Protein 8UA5 (pdb70)

Organism: Human herpesvirus 1 (NCBI:txid10298)

InterPro domains:
  IPR001841 Zinc finger, RING-type [PS50089] (116-157)
  IPR001841 Zinc finger, RING-type [SM00184] (116-156)
  IPR013083 Zinc finger, RING/FYVE/PHD-type [G3DSA:3.30.40.10] (104-163)
  IPR017907 Zinc finger, RING-type, conserved site [PS00518] (134-143)
  IPR018957 Zinc finger, C3HC4 RING-type [PF00097] (116-156)

B-factor: mean 44.8, std 9.62, range [24.16, 101.31]

Structure (mmCIF, N/CA/C/O backbone):
data_8UA5
#
_entry.id   8UA5
#
_cell.length_a   97.150
_cell.length_b   97.150
_cell.length_c   76.721
_cell.angle_alpha   90.00
_cell.angle_beta   90.00
_cell.angle_gamma   90.00
#
_symmetry.space_group_name_H-M   'P 41 21 2'
#
loop_
_entity.id
_entity.type
_entity.pdbx_description
1 polymer RL2
2 non-polymer 'CHLORIDE ION'
3 non-polymer 'IODIDE ION'
4 non-polymer GLYCEROL
5 water water
#
loop_
_atom_site.group_PDB
_atom_site.id
_atom_site.type_symbol
_atom_site.label_atom_id
_atom_site.label_alt_id
_atom_site.label_comp_id
_atom_site.label_asym_id
_atom_site.label_entity_id
_atom_site.label_seq_id
_atom_site.pdbx_PDB_ins_code
_atom_site.Cartn_x
_atom_site.Cartn_y
_atom_site.Cartn_z
_atom_site.occupancy
_atom_site.B_iso_or_equiv
_atom_site.auth_seq_id
_atom_site.auth_comp_id
_atom_site.auth_asym_id
_atom_site.auth_atom_id
_atom_site.pdbx_PDB_model_num
ATOM 1 N N . GLY A 1 27 ? 7.454 29.126 45.596 1.00 50.33 639 GLY A N 1
ATOM 2 C CA . GLY A 1 27 ? 7.768 30.333 44.847 1.00 48.16 639 GLY A CA 1
ATOM 3 C C . GLY A 1 27 ? 7.399 30.226 43.381 1.00 44.51 639 GLY A C 1
ATOM 4 O O . GLY A 1 27 ? 6.726 29.287 42.992 1.00 54.42 639 GLY A O 1
ATOM 5 N N . LEU A 1 28 ? 7.840 31.180 42.563 1.00 42.81 640 LEU A N 1
ATOM 6 C CA . LEU A 1 28 ? 7.431 31.214 41.164 1.00 43.36 640 LEU A CA 1
ATOM 7 C C . LEU A 1 28 ? 8.601 31.167 40.184 1.00 40.14 640 LEU A C 1
ATOM 8 O O . LEU A 1 28 ? 8.941 30.093 39.678 1.00 53.45 640 LEU A O 1
ATOM 13 N N . THR A 1 29 ? 9.213 32.306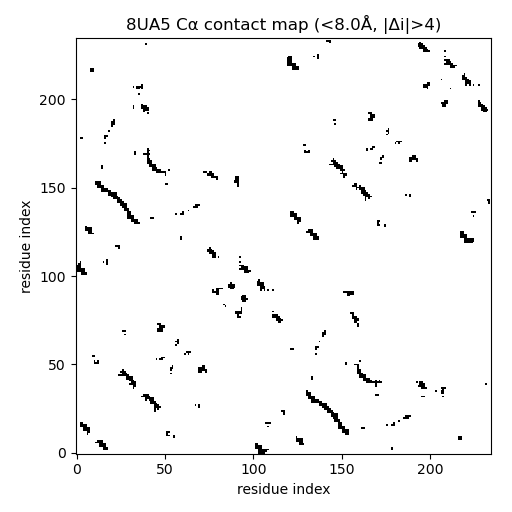 39.888 1.00 33.65 641 THR A N 1
ATOM 14 C CA . THR A 1 29 ? 10.168 32.366 38.786 1.00 32.83 641 THR A CA 1
ATOM 15 C C . THR A 1 29 ? 11.469 31.685 39.158 1.00 32.88 641 THR A C 1
ATOM 16 O O . THR A 1 29 ? 11.973 31.833 40.277 1.00 30.33 641 THR A O 1
ATOM 20 N N . ARG A 1 30 ? 12.028 30.969 38.195 1.00 34.14 642 ARG A N 1
ATOM 21 C CA . ARG A 1 30 ? 13.287 30.261 38.350 1.00 33.37 642 ARG A CA 1
ATOM 22 C C . ARG A 1 30 ? 14.385 30.967 37.562 1.00 33.39 642 ARG A C 1
ATOM 23 O O . ARG A 1 30 ? 14.123 31.594 36.530 1.00 30.63 642 ARG A O 1
ATOM 31 N N . TYR A 1 31 ? 15.625 30.861 38.053 1.00 32.55 643 TYR A N 1
ATOM 32 C CA . TYR A 1 31 ? 16.744 31.586 37.460 1.00 36.59 643 TYR A CA 1
ATOM 33 C C . TYR A 1 31 ? 17.954 30.683 37.263 1.00 33.14 643 TYR A C 1
ATOM 34 O O . TYR A 1 31 ? 18.307 29.906 38.156 1.00 39.64 643 TYR A O 1
ATOM 43 N N . LEU A 1 32 ? 18.602 30.817 36.091 1.00 28.47 644 LEU A N 1
ATOM 44 C CA . LEU A 1 32 ? 19.732 29.974 35.688 1.00 31.93 644 LEU A CA 1
ATOM 45 C C . LEU A 1 32 ? 21.036 30.761 35.686 1.00 32.51 644 LEU A C 1
ATOM 46 O O . LEU A 1 32 ? 21.287 31.537 34.752 1.00 31.76 644 LEU A O 1
ATOM 51 N N . PRO A 1 33 ? 21.917 30.578 36.662 1.00 34.18 645 PRO A N 1
ATOM 52 C CA . PRO A 1 33 ? 23.231 31.244 36.598 1.00 35.26 645 PRO A CA 1
ATOM 53 C C . PRO A 1 33 ? 23.973 30.946 35.295 1.00 29.29 645 PRO A C 1
ATOM 54 O O . PRO A 1 33 ? 23.846 29.871 34.703 1.00 27.51 645 PRO A O 1
ATOM 58 N N . ILE A 1 34 ? 24.723 31.932 34.825 1.00 29.31 646 ILE A N 1
ATOM 59 C CA . ILE A 1 34 ? 25.555 31.800 33.636 1.00 30.19 646 ILE A CA 1
ATOM 60 C C . ILE A 1 34 ? 26.999 31.773 34.106 1.00 33.04 646 ILE A C 1
ATOM 61 O O . ILE A 1 34 ? 27.402 32.590 34.940 1.00 39.94 646 ILE A O 1
ATOM 66 N N . SER A 1 35 ? 27.768 30.815 33.609 1.00 38.11 647 SER A N 1
ATOM 67 C CA . SER A 1 35 ? 29.158 30.703 34.038 1.00 40.46 647 SER A CA 1
ATOM 68 C C . SER A 1 35 ? 29.954 31.942 33.656 1.00 35.74 647 SER A C 1
ATOM 69 O O . SER A 1 35 ? 29.748 32.537 32.591 1.00 37.86 647 SER A O 1
ATOM 72 N N . GLY A 1 36 ? 30.868 32.325 34.545 1.00 36.20 648 GLY A N 1
ATOM 73 C CA . GLY A 1 36 ? 31.850 33.344 34.256 1.00 34.47 648 GLY A CA 1
ATOM 74 C C . GLY A 1 36 ? 31.340 34.751 34.317 1.00 36.82 648 GLY A C 1
ATOM 75 O O . GLY A 1 36 ? 32.082 35.668 33.955 1.00 35.55 648 GLY A O 1
ATOM 76 N N . VAL A 1 37 ? 30.083 34.948 34.714 1.00 37.21 649 VAL A N 1
ATOM 77 C CA . VAL A 1 37 ? 29.520 36.274 34.852 1.00 33.20 649 VAL A CA 1
ATOM 78 C C . VAL A 1 37 ? 28.537 36.238 35.996 1.00 39.20 649 VAL A C 1
ATOM 79 O O . VAL A 1 37 ? 27.929 35.207 36.288 1.00 42.14 649 VAL A O 1
ATOM 83 N N . SER A 1 38 ? 28.375 37.381 36.642 1.00 33.66 650 SER A N 1
ATOM 84 C CA . SER A 1 38 ? 27.412 37.487 37.723 1.00 39.37 650 SER A CA 1
ATOM 85 C C . SER A 1 38 ? 26.017 37.790 37.152 1.00 36.11 650 SER A C 1
ATOM 86 O O . SER A 1 38 ? 25.422 38.850 37.371 1.00 40.18 650 SER A O 1
ATOM 89 N N . SER A 1 39 ? 25.503 36.838 36.372 1.00 31.87 651 SER A N 1
ATOM 90 C CA . SER A 1 39 ? 24.224 37.015 35.686 1.00 42.84 651 SER A CA 1
ATOM 91 C C . SER A 1 39 ? 23.410 35.720 35.694 1.00 39.45 651 SER A C 1
ATOM 92 O O . SER A 1 39 ? 23.949 34.630 35.899 1.00 36.37 651 SER A O 1
ATOM 95 N N . VAL A 1 40 ? 22.102 35.857 35.417 1.00 35.50 652 VAL A N 1
ATOM 96 C CA . VAL A 1 40 ? 21.148 34.753 35.448 1.00 34.52 652 VAL A CA 1
ATOM 97 C C . VAL A 1 40 ? 20.113 34.908 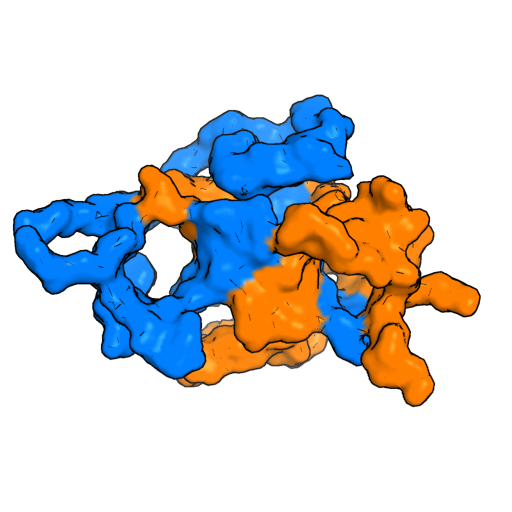34.343 1.00 34.71 652 VAL A C 1
ATOM 98 O O . VAL A 1 40 ? 19.640 36.010 34.064 1.00 35.99 652 VAL A O 1
ATOM 102 N N . VAL A 1 41 ? 19.738 33.788 33.738 1.00 39.51 653 VAL A N 1
ATOM 103 C CA . VAL A 1 41 ? 18.606 33.743 32.821 1.00 37.25 653 VAL A CA 1
ATOM 104 C C . VAL A 1 41 ? 17.335 33.641 33.653 1.00 36.84 653 VAL A C 1
ATOM 105 O O . VAL A 1 41 ? 17.185 32.715 34.458 1.00 41.89 653 VAL A O 1
ATOM 109 N N . ALA A 1 42 ? 16.431 34.604 33.482 1.00 36.28 654 ALA A N 1
ATOM 110 C CA . ALA A 1 42 ? 15.134 34.587 34.151 1.00 34.95 654 ALA A CA 1
ATOM 111 C C . ALA A 1 42 ? 14.141 33.813 33.289 1.00 28.20 654 ALA A C 1
ATOM 112 O O . ALA A 1 42 ? 13.874 34.195 32.145 1.00 30.15 654 ALA A O 1
ATOM 114 N N . LEU A 1 43 ? 13.608 32.714 33.819 1.00 34.79 655 LEU A N 1
ATOM 115 C CA . LEU A 1 43 ? 12.633 31.917 33.068 1.00 37.00 655 LEU A CA 1
ATOM 116 C C . LEU A 1 43 ? 11.239 32.529 33.220 1.00 36.87 655 LEU A C 1
ATOM 117 O O . LEU A 1 43 ? 10.320 31.957 33.811 1.00 40.94 655 LEU A O 1
ATOM 122 N N . SER A 1 44 ? 11.098 33.732 32.662 1.00 36.13 656 SER A N 1
ATOM 123 C CA . SER A 1 44 ? 9.818 34.435 32.578 1.00 40.17 656 SER A CA 1
ATOM 124 C C . SER A 1 44 ? 9.641 34.868 31.133 1.00 39.01 656 SER A C 1
ATOM 125 O O . SER A 1 44 ? 10.145 35.926 30.729 1.00 40.57 656 SER A O 1
ATOM 128 N N . PRO A 1 45 ? 8.959 34.069 30.316 1.00 29.19 657 PRO A N 1
ATOM 129 C CA . PRO A 1 45 ? 8.972 34.322 28.875 1.00 33.33 657 PRO A CA 1
ATOM 130 C C . PRO A 1 45 ? 8.028 35.425 28.442 1.00 39.08 657 PRO A C 1
ATOM 131 O O . PRO A 1 45 ? 6.912 35.581 28.956 1.00 42.89 657 PRO A O 1
ATOM 135 N N . TYR A 1 46 ? 8.500 36.172 27.453 1.00 38.94 658 TYR A N 1
ATOM 136 C CA . TYR A 1 46 ? 7.714 37.159 26.728 1.00 41.75 658 TYR A CA 1
ATOM 137 C C . TYR A 1 46 ? 7.603 36.637 25.302 1.00 43.34 658 TYR A C 1
ATOM 138 O O . TYR A 1 46 ? 8.595 36.635 24.557 1.00 39.35 658 TYR A O 1
ATOM 147 N N . VAL A 1 47 ? 6.406 36.161 24.937 1.00 38.34 659 VAL A N 1
ATOM 148 C CA . VAL A 1 47 ? 6.247 35.301 23.768 1.00 37.80 659 VAL A CA 1
ATOM 149 C C . VAL A 1 47 ? 6.225 36.123 22.485 1.00 41.77 659 VAL A C 1
ATOM 150 O O . VAL A 1 47 ? 5.689 37.237 22.444 1.00 45.13 659 VAL A O 1
ATOM 154 N N . ASN A 1 48 ? 6.859 35.588 21.438 1.00 40.09 660 ASN A N 1
ATOM 155 C CA . ASN A 1 48 ? 6.700 36.100 20.074 1.00 41.97 660 ASN A CA 1
ATOM 156 C C . ASN A 1 48 ? 7.037 37.591 19.958 1.00 43.74 660 ASN A C 1
ATOM 157 O O . ASN A 1 48 ? 6.259 38.389 19.431 1.00 43.32 660 ASN A O 1
ATOM 162 N N . LYS A 1 49 ? 8.209 37.973 20.459 1.00 44.90 661 LYS A N 1
ATOM 163 C CA . LYS A 1 49 ? 8.692 39.343 20.347 1.00 45.82 661 LYS A CA 1
ATOM 164 C C . LYS A 1 49 ? 9.803 39.404 19.305 1.00 43.54 661 LYS A C 1
ATOM 165 O O . LYS A 1 49 ? 10.463 38.405 19.010 1.00 43.57 661 LYS A O 1
ATOM 171 N N . THR A 1 50 ? 10.011 40.590 18.751 1.00 44.37 662 THR A N 1
ATOM 172 C CA . THR A 1 50 ? 11.072 40.819 17.779 1.00 50.16 662 THR A CA 1
ATOM 173 C C . THR A 1 50 ? 12.053 41.827 18.362 1.00 50.51 662 THR A C 1
ATOM 174 O O . THR A 1 50 ? 11.654 42.786 19.019 1.00 50.96 662 THR A O 1
ATOM 178 N N . ILE A 1 51 ? 13.341 41.614 18.095 1.00 48.02 663 ILE A N 1
ATOM 179 C CA . ILE A 1 51 ? 14.399 42.224 18.886 1.00 49.91 663 ILE A CA 1
ATOM 180 C C . ILE A 1 51 ? 15.651 42.287 18.024 1.00 50.60 663 ILE A C 1
ATOM 181 O O . ILE A 1 51 ? 15.905 41.392 17.204 1.00 43.88 663 ILE A O 1
ATOM 186 N N . THR A 1 52 ? 16.440 43.355 18.208 1.00 44.23 664 THR A N 1
ATOM 187 C CA . THR A 1 52 ? 17.599 43.658 17.373 1.00 39.47 664 THR A CA 1
ATOM 188 C C . THR A 1 52 ? 18.843 43.885 18.230 1.00 37.50 664 THR A C 1
ATOM 189 O O . THR A 1 52 ? 18.788 44.533 19.277 1.00 39.91 664 THR A O 1
ATOM 193 N N . GLY A 1 53 ? 19.975 43.374 17.779 1.00 36.21 665 GLY A N 1
ATOM 194 C CA . GLY A 1 53 ? 21.188 43.539 18.546 1.00 39.58 665 GLY A CA 1
ATOM 195 C C . GLY A 1 53 ? 22.234 42.531 18.128 1.00 36.93 665 GLY A C 1
ATOM 196 O O . GLY A 1 53 ? 22.104 41.853 17.111 1.00 39.35 665 GLY A O 1
ATOM 197 N N . ASP A 1 54 ? 23.275 42.457 18.946 1.00 36.77 666 ASP A N 1
ATOM 198 C CA . ASP A 1 54 ? 24.405 41.573 18.697 1.00 43.61 666 ASP A CA 1
ATOM 199 C C . ASP A 1 54 ? 24.108 40.191 19.283 1.00 44.59 666 ASP A C 1
ATOM 200 O O . ASP A 1 54 ? 23.779 40.066 20.465 1.00 39.87 666 ASP A O 1
ATOM 205 N N . CYS A 1 55 ? 24.200 39.157 18.456 1.00 39.26 667 CYS A N 1
ATOM 206 C CA . CYS A 1 55 ? 23.654 37.850 18.805 1.00 43.30 667 CYS A CA 1
ATOM 207 C C . CYS A 1 55 ? 24.775 36.859 19.088 1.00 48.99 667 CYS A C 1
ATOM 208 O O . CYS A 1 55 ? 25.702 36.719 18.280 1.00 47.04 667 CYS A O 1
ATOM 211 N N . LEU A 1 56 ? 24.686 36.175 20.233 1.00 40.00 668 LEU A N 1
ATOM 212 C CA . LEU A 1 56 ? 25.619 35.107 20.580 1.00 44.60 668 LEU A CA 1
ATOM 213 C C . LEU A 1 56 ? 24.885 33.778 20.520 1.00 43.09 668 LEU A C 1
ATOM 214 O O . LEU A 1 56 ? 23.882 33.613 21.232 1.00 41.65 668 LEU A O 1
ATOM 219 N N . PRO A 1 57 ? 25.336 32.814 19.719 1.00 38.27 669 PRO A N 1
ATOM 220 C CA . PRO A 1 57 ? 24.638 31.525 19.659 1.00 38.51 669 PRO A CA 1
ATOM 221 C C . PRO A 1 57 ? 24.703 30.786 20.983 1.00 40.01 669 PRO A C 1
ATOM 222 O O . PRO A 1 57 ? 25.680 30.892 21.728 1.00 41.12 669 PRO A O 1
ATOM 226 N N . ILE A 1 58 ? 23.634 30.043 21.278 1.00 41.23 670 ILE A N 1
ATOM 227 C CA . ILE A 1 58 ? 23.585 29.133 22.418 1.00 39.24 670 ILE A CA 1
ATOM 228 C C . ILE A 1 58 ? 23.549 27.712 21.868 1.00 42.86 670 ILE A C 1
ATOM 229 O O . ILE A 1 58 ? 22.539 27.289 21.284 1.00 44.26 670 ILE A O 1
ATOM 234 N N . LEU A 1 59 ? 24.642 26.967 22.071 1.00 34.71 671 LEU A N 1
ATOM 235 C CA . LEU A 1 59 ? 24.796 25.646 21.480 1.00 37.76 671 LEU A CA 1
ATOM 236 C C . LEU A 1 59 ? 24.263 24.597 22.431 1.00 39.48 671 LEU A C 1
ATOM 237 O O . LEU A 1 59 ? 24.614 24.605 23.614 1.00 42.18 671 LEU A O 1
ATOM 242 N N . ASP A 1 60 ? 23.451 23.683 21.909 1.00 43.92 672 ASP A N 1
ATOM 243 C CA . ASP A 1 60 ? 23.168 22.437 22.614 1.00 45.66 672 ASP A CA 1
ATOM 244 C C . ASP A 1 60 ? 24.373 21.523 22.374 1.00 46.91 672 ASP A C 1
ATOM 245 O O . ASP A 1 60 ? 24.721 21.241 21.224 1.00 49.30 672 ASP A O 1
ATOM 250 N N . MET A 1 61 ? 25.042 21.104 23.449 1.00 39.72 673 MET A N 1
ATOM 251 C CA . MET A 1 61 ? 26.324 20.423 23.291 1.00 53.55 673 MET A CA 1
ATOM 252 C C . MET A 1 61 ? 26.163 19.010 22.757 1.00 52.81 673 MET A C 1
ATOM 253 O O . MET A 1 61 ? 27.046 18.513 22.053 1.00 56.67 673 MET A O 1
ATOM 258 N N . GLU A 1 62 ? 25.057 18.352 23.061 1.00 41.95 674 GLU A N 1
ATOM 259 C CA . GLU A 1 62 ? 24.904 16.977 22.623 1.00 49.29 674 GLU A CA 1
ATOM 260 C C . GLU A 1 62 ? 24.428 16.843 21.178 1.00 45.77 674 GLU A C 1
ATOM 261 O O . GLU A 1 62 ? 24.498 15.741 20.637 1.00 49.50 674 GLU A O 1
ATOM 267 N N . THR A 1 63 ? 24.006 17.923 20.520 1.00 42.56 675 THR A N 1
ATOM 268 C CA . THR A 1 63 ? 23.446 17.832 19.175 1.00 40.79 675 THR A CA 1
ATOM 269 C C . THR A 1 63 ? 24.099 18.811 18.216 1.00 47.47 675 THR A C 1
ATOM 270 O O . THR A 1 63 ? 24.117 18.591 17.003 1.00 49.90 675 THR A O 1
ATOM 274 N N . GLY A 1 64 ? 24.570 19.931 18.759 1.00 50.19 676 GLY A N 1
ATOM 275 C CA . GLY A 1 64 ? 24.998 21.052 17.965 1.00 39.05 676 GLY A CA 1
ATOM 276 C C . GLY A 1 64 ? 23.882 21.900 17.426 1.00 34.87 676 GLY A C 1
ATOM 277 O O . GLY A 1 64 ? 24.152 22.774 16.596 1.00 35.56 676 GLY A O 1
ATOM 278 N N . ASN A 1 65 ? 22.636 21.652 17.838 1.00 40.72 677 ASN A N 1
ATOM 279 C CA . ASN A 1 65 ? 21.532 22.534 17.467 1.00 47.10 677 ASN A CA 1
ATOM 280 C C . ASN A 1 65 ? 21.673 23.874 18.193 1.00 46.53 677 ASN A C 1
ATOM 281 O O . ASN A 1 65 ? 22.186 23.953 19.316 1.00 37.96 677 ASN A O 1
ATOM 283 N N . ILE A 1 66 ? 21.240 24.939 17.532 1.00 43.45 678 ILE A N 1
ATOM 284 C CA . ILE A 1 66 ? 21.222 26.269 18.126 1.00 41.17 678 ILE A CA 1
ATOM 285 C C . ILE A 1 66 ? 19.752 26.623 18.328 1.00 45.02 678 ILE A C 1
ATOM 286 O O . ILE A 1 66 ? 19.055 27.078 17.409 1.00 39.04 678 ILE A O 1
ATOM 291 N N . GLY A 1 67 ? 19.274 26.397 19.536 1.00 43.72 679 GLY A N 1
ATOM 292 C CA . GLY A 1 67 ? 17.887 26.630 19.829 1.00 45.17 679 GLY A CA 1
ATOM 293 C C . GLY A 1 67 ? 17.614 27.978 20.403 1.00 39.96 679 GLY A C 1
ATOM 294 O O . GLY A 1 67 ? 16.456 28.292 20.692 1.00 42.78 679 GLY A O 1
ATOM 295 N N . ALA A 1 68 ? 18.644 28.791 20.598 1.00 43.01 680 ALA A N 1
ATOM 296 C CA . ALA A 1 68 ? 18.445 30.083 21.242 1.00 42.94 680 ALA A CA 1
ATOM 297 C C . ALA A 1 68 ? 19.692 30.918 21.027 1.00 39.36 680 ALA A C 1
ATOM 298 O O . ALA A 1 68 ? 20.776 30.384 20.777 1.00 39.98 680 ALA A O 1
ATOM 300 N N . TYR A 1 69 ? 19.519 32.243 21.121 1.00 42.33 681 TYR A N 1
ATOM 301 C CA . TYR A 1 69 ? 20.606 33.205 20.971 1.00 40.71 681 TYR A CA 1
ATOM 302 C C . TYR A 1 69 ? 20.560 34.196 22.117 1.00 41.72 681 TYR A C 1
ATOM 303 O O . TYR A 1 69 ? 19.480 34.632 22.526 1.00 42.99 681 TYR A O 1
ATOM 312 N N . VAL A 1 70 ? 21.724 34.556 22.634 1.00 37.95 682 VAL A N 1
ATOM 313 C CA . VAL A 1 70 ? 21.801 35.716 23.506 1.00 39.53 682 VAL A CA 1
ATOM 314 C C . VAL A 1 70 ? 21.815 36.953 22.624 1.00 40.37 682 VAL A C 1
ATOM 315 O O . VAL A 1 70 ? 22.563 37.021 21.643 1.00 38.81 682 VAL A O 1
ATOM 319 N N . VAL A 1 71 ? 20.968 37.917 22.945 1.00 36.56 683 VAL A N 1
ATOM 320 C CA . VAL A 1 71 ? 20.882 39.150 22.182 1.00 40.16 683 VAL A CA 1
ATOM 321 C C . VAL A 1 71 ? 21.205 40.293 23.133 1.00 38.17 683 VAL A C 1
ATOM 322 O O . VAL A 1 71 ? 20.483 40.522 24.111 1.00 36.98 683 VAL A O 1
ATOM 326 N N . LEU A 1 72 ? 22.329 40.963 22.882 1.00 35.37 684 LEU A N 1
ATOM 327 C CA . LEU A 1 72 ? 22.718 42.150 23.625 1.00 38.40 684 LEU A CA 1
ATOM 328 C C . LEU A 1 72 ? 22.113 43.370 22.944 1.00 41.73 684 LEU A C 1
ATOM 329 O O . LEU A 1 72 ? 22.064 43.446 21.709 1.00 37.16 684 LEU A O 1
ATOM 334 N N . VAL A 1 73 ? 21.622 44.307 23.759 1.00 38.69 685 VAL A N 1
ATOM 335 C CA . VAL A 1 73 ? 20.910 45.480 23.272 1.00 40.34 685 VAL A CA 1
ATOM 336 C C . VAL A 1 73 ? 21.542 46.774 23.747 1.00 42.22 685 VAL A C 1
ATOM 337 O O . VAL A 1 73 ? 21.065 47.858 23.379 1.00 41.86 685 VAL A O 1
ATOM 341 N N . ASP A 1 74 ? 22.577 46.694 24.586 1.00 37.10 686 ASP A N 1
ATOM 342 C CA . ASP A 1 74 ? 23.458 47.822 24.845 1.00 40.06 686 ASP A CA 1
ATOM 343 C C . ASP A 1 74 ? 24.828 47.267 25.244 1.00 37.75 686 ASP A C 1
ATOM 344 O O . ASP A 1 74 ? 25.078 46.063 25.156 1.00 50.08 686 ASP A O 1
ATOM 349 N N . GLN A 1 75 ? 25.733 48.145 25.666 1.00 43.65 687 GLN A N 1
ATOM 350 C CA . GLN A 1 75 ? 27.115 47.780 25.948 1.00 38.86 687 GLN A CA 1
ATOM 351 C C . GLN A 1 75 ? 27.445 47.816 27.431 1.00 36.71 687 GLN A C 1
ATOM 352 O O . GLN A 1 75 ? 28.613 47.649 27.794 1.00 41.04 687 GLN A O 1
ATOM 358 N N . THR A 1 76 ? 26.461 48.025 28.300 1.00 35.01 688 THR A N 1
ATOM 359 C CA . THR A 1 76 ? 26.700 48.023 29.738 1.00 44.95 688 THR A CA 1
ATOM 360 C C . THR A 1 76 ? 25.984 46.824 30.344 1.00 48.05 688 THR A C 1
ATOM 361 O O . THR A 1 76 ? 24.783 46.618 30.115 1.00 42.11 688 THR A O 1
ATOM 365 N N . GLY A 1 77 ? 26.728 46.062 31.118 1.00 40.63 689 GLY A N 1
ATOM 366 C CA . GLY A 1 77 ? 26.258 44.845 31.741 1.00 36.50 689 GLY A CA 1
ATOM 367 C C . GLY A 1 77 ? 27.417 43.880 31.913 1.00 32.43 689 GLY A C 1
ATOM 368 O O . GLY A 1 77 ? 28.481 44.030 31.325 1.00 33.81 689 GLY A O 1
ATOM 369 N N . ASN A 1 78 ? 27.189 42.867 32.739 1.00 39.14 690 ASN A N 1
ATOM 370 C CA . ASN A 1 78 ? 28.236 41.879 32.972 1.00 40.43 690 ASN A CA 1
ATOM 371 C C . ASN A 1 78 ? 28.544 41.080 31.705 1.00 39.84 690 ASN A C 1
ATOM 372 O O . ASN A 1 78 ? 29.705 40.744 31.455 1.00 35.02 690 ASN A O 1
ATOM 377 N N . MET A 1 79 ? 27.523 40.794 30.879 1.00 36.13 691 MET A N 1
ATOM 378 C CA . MET A 1 79 ? 27.751 40.065 29.629 1.00 40.13 691 MET A CA 1
ATOM 379 C C . MET A 1 79 ? 28.555 40.903 28.640 1.00 38.62 691 MET A C 1
ATOM 380 O O . MET A 1 79 ? 29.436 40.375 27.955 1.00 41.18 691 MET A O 1
ATOM 385 N N . ALA A 1 80 ? 28.237 42.202 28.532 1.00 35.25 692 ALA A N 1
ATOM 386 C CA . ALA A 1 80 ? 29.006 43.120 27.691 1.00 42.30 692 ALA A CA 1
ATOM 387 C C . ALA A 1 80 ? 30.464 43.180 28.121 1.00 34.57 692 ALA A C 1
ATOM 388 O O . ALA A 1 80 ? 31.371 43.142 27.291 1.00 39.23 692 ALA A O 1
ATOM 390 N N . THR A 1 81 ? 30.701 43.333 29.418 1.00 36.45 693 THR A N 1
ATOM 391 C CA . THR A 1 81 ? 32.061 43.328 29.939 1.00 36.96 693 THR A CA 1
ATOM 392 C C . THR A 1 81 ? 32.800 42.054 29.534 1.00 40.94 693 THR A C 1
ATOM 393 O O . THR A 1 81 ? 33.869 42.106 28.911 1.00 47.00 693 THR A O 1
ATOM 397 N N . ARG A 1 82 ? 32.238 40.889 29.876 1.00 38.23 694 ARG A N 1
ATOM 398 C CA . ARG A 1 82 ? 32.866 39.620 29.513 1.00 33.15 694 ARG A CA 1
ATOM 399 C C . ARG A 1 82 ? 33.122 39.529 28.018 1.00 38.10 694 ARG A C 1
ATOM 400 O O . ARG A 1 82 ? 34.173 39.044 27.585 1.00 40.43 694 ARG A O 1
ATOM 408 N N . LEU A 1 83 ? 32.172 39.980 27.206 1.00 39.49 695 LEU A N 1
ATOM 409 C CA . LEU A 1 83 ? 32.357 39.832 25.772 1.00 40.33 695 LEU A CA 1
ATOM 410 C C . LEU A 1 83 ? 33.479 40.722 25.266 1.00 39.80 695 LEU A C 1
ATOM 411 O O . LEU A 1 83 ? 34.257 40.295 24.410 1.00 38.34 695 LEU A O 1
ATOM 416 N N . ARG A 1 84 ? 33.534 41.979 25.737 1.00 41.90 696 ARG A N 1
ATOM 417 C CA . ARG A 1 84 ? 34.658 42.863 25.409 1.00 47.27 696 ARG A CA 1
ATOM 418 C C . ARG A 1 84 ? 35.984 42.171 25.693 1.00 42.37 696 ARG A C 1
ATOM 419 O O . ARG A 1 84 ? 36.899 42.216 24.868 1.00 48.07 696 ARG A O 1
ATOM 427 N N . ALA A 1 85 ? 36.078 41.455 26.822 1.00 46.33 697 ALA A N 1
ATOM 428 C CA . ALA A 1 85 ? 37.311 40.738 27.146 1.00 41.58 697 ALA A CA 1
ATOM 429 C C . ALA A 1 85 ? 37.543 39.554 26.219 1.00 43.33 697 ALA A C 1
ATOM 430 O O . ALA A 1 85 ? 38.687 39.253 25.883 1.00 47.56 697 ALA A O 1
ATOM 432 N N . ALA A 1 86 ? 36.481 38.838 25.834 1.00 54.97 698 ALA A N 1
ATOM 433 C CA . ALA A 1 86 ? 36.632 37.675 24.958 1.00 51.40 698 ALA A CA 1
ATOM 434 C C . ALA A 1 86 ? 36.890 38.078 23.512 1.00 50.12 698 ALA A C 1
ATOM 435 O O . ALA A 1 86 ? 37.528 37.325 22.767 1.00 43.04 698 ALA A O 1
ATOM 437 N N . VAL A 1 87 ? 36.382 39.238 23.102 1.00 48.24 699 VAL A N 1
ATOM 438 C CA . VAL A 1 87 ? 36.321 39.637 21.698 1.00 42.63 699 VAL A CA 1
ATOM 439 C C . VAL A 1 87 ? 36.631 41.133 21.629 1.00 46.94 699 VAL A C 1
ATOM 440 O O . VAL A 1 87 ? 35.718 41.972 21.751 1.00 49.35 699 VAL A O 1
ATOM 444 N N . PRO A 1 88 ? 37.907 41.517 21.447 1.00 55.20 700 PRO A N 1
ATOM 445 C CA . PRO A 1 88 ? 38.274 42.943 21.542 1.00 48.86 700 PRO A CA 1
ATOM 446 C C . PRO A 1 88 ? 37.867 43.786 20.344 1.00 51.27 700 PRO A C 1
ATOM 447 O O . PRO A 1 88 ? 37.741 45.011 20.492 1.00 58.41 700 PRO A O 1
ATOM 451 N N . GLY A 1 89 ? 37.638 43.180 19.177 1.00 52.39 701 GLY A N 1
ATOM 452 C CA . GLY A 1 89 ? 37.053 43.908 18.062 1.00 63.57 701 GLY A CA 1
ATOM 453 C C . GLY A 1 89 ? 35.606 44.319 18.255 1.00 55.65 701 GLY A C 1
ATOM 454 O O . GLY A 1 89 ? 35.148 45.246 17.574 1.00 54.96 701 GLY A O 1
ATOM 455 N N . TRP A 1 90 ? 34.875 43.659 19.165 1.00 50.21 702 TRP A N 1
ATOM 456 C CA . TRP A 1 90 ? 33.430 43.885 19.245 1.00 50.51 702 TRP A CA 1
ATOM 457 C C . TRP A 1 90 ? 33.111 45.335 19.611 1.00 43.56 702 TRP A C 1
ATOM 458 O O . TRP A 1 90 ? 32.173 45.928 19.065 1.00 44.11 702 TRP A O 1
ATOM 469 N N . SER A 1 91 ? 33.875 45.911 20.545 1.00 43.05 703 SER A N 1
ATOM 470 C CA . SER A 1 91 ? 33.748 47.331 20.887 1.00 50.48 703 SER A CA 1
ATOM 471 C C . SER A 1 91 ? 33.692 48.239 19.660 1.00 47.83 703 SER A C 1
ATOM 472 O O . SER A 1 91 ? 32.922 49.208 19.623 1.00 42.36 703 SER A O 1
ATOM 475 N N . ARG A 1 92 ? 34.551 47.979 18.671 1.00 47.93 704 ARG A N 1
ATOM 476 C CA . ARG A 1 92 ? 34.655 48.873 17.527 1.00 49.16 704 ARG A CA 1
ATOM 477 C C . ARG A 1 92 ? 33.611 48.544 16.472 1.00 51.11 704 ARG A C 1
ATOM 478 O O . ARG A 1 92 ? 33.180 49.442 15.736 1.00 61.97 704 ARG A O 1
ATOM 480 N N . ARG A 1 93 ? 33.174 47.280 16.409 1.00 46.51 705 ARG A N 1
ATOM 481 C CA . ARG A 1 93 ? 32.257 46.819 15.374 1.00 47.86 705 ARG A CA 1
ATOM 482 C C . ARG A 1 93 ? 30.790 47.052 15.755 1.00 52.47 705 ARG A C 1
ATOM 483 O O . ARG A 1 93 ? 29.934 47.189 14.875 1.00 46.65 705 ARG A O 1
ATOM 486 N N . THR A 1 94 ? 30.471 47.093 17.042 1.00 55.67 706 THR A N 1
ATOM 487 C CA . THR A 1 94 ? 29.074 47.125 17.446 1.00 52.10 706 THR A CA 1
ATOM 488 C C . THR A 1 94 ? 28.462 48.487 17.154 1.00 45.73 706 THR A C 1
ATOM 489 O O . THR A 1 94 ? 29.125 49.517 17.243 1.00 53.72 706 THR A O 1
ATOM 493 N N . LEU A 1 95 ? 27.175 48.484 16.814 1.00 49.90 707 LEU A N 1
ATOM 494 C CA . LEU A 1 95 ? 26.402 49.713 16.694 1.00 51.05 707 LEU A CA 1
ATOM 495 C C . LEU A 1 95 ? 25.467 49.924 17.868 1.00 42.38 707 LEU A C 1
ATOM 496 O O . LEU A 1 95 ? 24.589 50.777 17.793 1.00 39.22 707 LEU A O 1
ATOM 501 N N . LEU A 1 96 ? 25.602 49.153 18.931 1.00 50.27 708 LEU A N 1
ATOM 502 C CA . LEU A 1 96 ? 24.662 49.284 20.025 1.00 44.19 708 LEU A CA 1
ATOM 503 C C . LEU A 1 96 ? 24.854 50.628 20.731 1.00 46.79 708 LEU A C 1
ATOM 504 O O . LEU A 1 96 ? 25.939 51.205 20.700 1.00 47.51 708 LEU A O 1
ATOM 509 N N . PRO A 1 97 ? 23.809 51.152 21.370 1.00 45.09 709 PRO A N 1
ATOM 510 C CA . PRO A 1 97 ? 24.014 52.212 22.364 1.00 41.62 709 PRO A CA 1
ATOM 511 C C . PRO A 1 97 ? 24.809 51.723 23.570 1.00 45.28 709 PRO A C 1
ATOM 512 O O . PRO A 1 97 ? 24.920 50.526 23.844 1.00 47.10 709 PRO A O 1
ATOM 516 N N . GLU A 1 98 ? 25.357 52.681 24.313 1.00 50.35 710 GLU A N 1
ATOM 517 C CA . GLU A 1 98 ? 25.943 52.363 25.608 1.00 47.93 710 GLU A CA 1
ATOM 518 C C . GLU A 1 98 ? 24.864 51.894 26.579 1.00 47.87 710 GLU A C 1
ATOM 519 O O . GLU A 1 98 ? 25.040 50.884 27.265 1.00 53.87 710 GLU A O 1
ATOM 525 N N . THR A 1 99 ? 23.741 52.615 26.650 1.00 50.71 711 THR A N 1
ATOM 526 C CA . THR A 1 99 ? 22.561 52.199 27.396 1.00 50.30 711 THR A CA 1
ATOM 527 C C . THR A 1 99 ? 21.342 52.300 26.496 1.00 51.93 711 THR A C 1
ATOM 528 O O . THR A 1 99 ? 21.183 53.277 25.757 1.00 49.51 711 THR A O 1
ATOM 532 N N . ALA A 1 100 ? 20.477 51.301 26.579 1.00 43.68 712 ALA A N 1
ATOM 533 C CA . ALA A 1 100 ? 19.255 51.290 25.808 1.00 38.22 712 ALA A CA 1
ATOM 534 C C . ALA A 1 100 ? 18.027 51.513 26.674 1.00 43.11 712 ALA A C 1
ATOM 535 O O . ALA A 1 100 ? 16.932 51.734 26.132 1.00 40.37 712 ALA A O 1
ATOM 537 N N . GLY A 1 101 ? 18.178 51.473 27.994 1.00 40.33 713 GLY A N 1
ATOM 538 C CA . GLY A 1 101 ? 17.117 51.834 28.903 1.00 37.06 713 GLY A CA 1
ATOM 539 C C . GLY A 1 101 ? 16.366 50.673 29.523 1.00 46.37 713 GLY A C 1
ATOM 540 O O . GLY A 1 101 ? 15.589 50.892 30.461 1.00 45.28 713 GLY A O 1
ATOM 541 N N . ASN A 1 102 ? 16.555 49.451 29.046 1.00 41.19 714 ASN A N 1
ATOM 542 C CA . ASN A 1 102 ? 15.723 48.380 29.565 1.00 44.50 714 ASN A CA 1
ATOM 543 C C . ASN A 1 102 ? 16.139 48.032 30.982 1.00 39.11 714 ASN A C 1
ATOM 544 O O . ASN A 1 102 ? 17.299 48.192 31.373 1.00 39.93 714 ASN A O 1
ATOM 549 N N . HIS A 1 103 ? 15.174 47.545 31.751 1.00 35.69 715 HIS A N 1
ATOM 550 C CA . HIS A 1 103 ? 15.388 47.387 33.177 1.00 35.65 715 HIS A CA 1
ATOM 551 C C . HIS A 1 103 ? 14.219 46.641 33.796 1.00 38.19 715 HIS A C 1
ATOM 552 O O . HIS A 1 103 ? 13.147 46.492 33.200 1.00 36.31 715 HIS A O 1
ATOM 559 N N . VAL A 1 104 ? 14.449 46.193 35.023 1.00 36.78 716 VAL A N 1
ATOM 560 C CA . VAL A 1 104 ? 13.404 45.858 35.978 1.00 34.42 716 VAL A CA 1
ATOM 561 C C . VAL A 1 104 ? 13.638 46.738 37.196 1.00 37.61 716 VAL A C 1
ATOM 562 O O . VAL A 1 104 ? 14.791 46.984 37.571 1.00 34.88 716 VAL A O 1
ATOM 566 N N . THR A 1 105 ? 12.560 47.237 37.790 1.00 33.20 717 THR A N 1
ATOM 567 C CA . THR A 1 105 ? 12.705 48.121 38.940 1.00 37.95 717 THR A CA 1
ATOM 568 C C . THR A 1 105 ? 12.955 47.276 40.178 1.00 33.44 717 THR A C 1
ATOM 569 O O . THR A 1 105 ? 12.073 46.510 40.585 1.00 38.85 717 THR A O 1
ATOM 573 N N . PRO A 1 106 ? 14.111 47.391 40.828 1.00 36.19 718 PRO A N 1
ATOM 574 C CA . PRO A 1 106 ? 14.423 46.518 41.971 1.00 3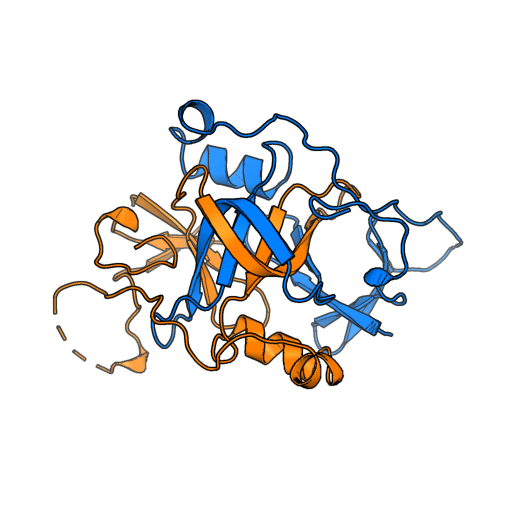6.61 718 PRO A CA 1
ATOM 575 C C . PRO A 1 106 ? 13.449 46.714 43.108 1.00 45.28 718 PRO A C 1
ATOM 576 O O . PRO A 1 106 ? 13.143 47.855 43.503 1.00 48.44 718 PRO A O 1
ATOM 580 N N . PRO A 1 107 ? 12.937 45.632 43.685 1.00 46.07 719 PRO A N 1
ATOM 581 C CA . PRO A 1 107 ? 11.985 45.762 44.785 1.00 44.55 719 PRO A CA 1
ATOM 582 C C . PRO A 1 107 ? 12.606 46.440 45.992 1.00 42.26 719 PRO A C 1
ATOM 583 O O . PRO A 1 107 ? 13.815 46.379 46.216 1.00 43.69 719 PRO A O 1
ATOM 587 N N . GLU A 1 108 ? 11.749 47.066 46.784 1.00 46.53 720 GLU A N 1
ATOM 588 C CA . GLU A 1 108 ? 12.205 47.748 47.978 1.00 46.26 720 GLU A CA 1
ATOM 589 C C . GLU A 1 108 ? 12.599 46.722 49.037 1.00 44.93 720 GLU A C 1
ATOM 590 O O . GLU A 1 108 ? 12.130 45.578 49.046 1.00 40.00 720 GLU A O 1
ATOM 596 N N . TYR A 1 109 ? 13.511 47.131 49.907 1.00 44.70 721 TYR A N 1
ATOM 597 C CA . TYR A 1 109 ? 13.965 46.267 50.969 1.00 43.80 721 TYR A CA 1
ATOM 598 C C . TYR A 1 109 ? 12.857 46.110 52.009 1.00 47.75 721 TYR A C 1
ATOM 599 O O . TYR A 1 109 ? 11.976 46.967 52.122 1.00 63.73 721 TYR A O 1
ATOM 608 N N . PRO A 1 110 ? 12.869 45.004 52.777 1.00 51.15 722 PRO A N 1
ATOM 609 C CA . PRO A 1 110 ? 11.878 44.684 53.821 1.00 51.67 722 PRO A CA 1
ATOM 610 C C . PRO A 1 110 ? 11.893 45.556 55.085 1.00 49.93 722 PRO A C 1
ATOM 611 O O . PRO A 1 110 ? 12.509 46.620 55.139 1.00 56.38 722 PRO A O 1
ATOM 615 N N . TRP A 1 117 ? 16.728 42.130 59.082 1.00 68.06 729 TRP A N 1
ATOM 616 C CA . TRP A 1 117 ? 15.775 41.111 58.640 1.00 68.20 729 TRP A CA 1
ATOM 617 C C . TRP A 1 117 ? 16.492 39.737 58.558 1.00 70.88 729 TRP A C 1
ATOM 618 O O . TRP A 1 117 ? 17.581 39.551 59.110 1.00 73.20 7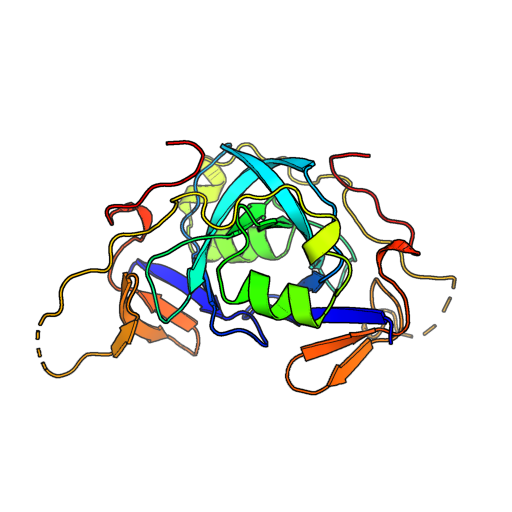29 TRP A O 1
ATOM 629 N N . ASN A 1 118 ? 15.857 38.758 57.917 1.00 68.54 730 ASN A N 1
ATOM 630 C CA . ASN A 1 118 ? 16.519 37.497 57.582 1.00 56.45 730 ASN A CA 1
ATOM 631 C C . ASN A 1 118 ? 15.905 37.023 56.267 1.00 55.04 730 ASN A C 1
ATOM 632 O O . ASN A 1 118 ? 14.900 36.313 56.260 1.00 48.77 730 ASN A O 1
ATOM 637 N N . SER A 1 119 ? 16.522 37.422 55.164 1.00 50.29 731 SER A N 1
ATOM 638 C CA . SER A 1 119 ? 16.103 36.953 53.860 1.00 50.47 731 SER A CA 1
ATOM 639 C C . SER A 1 119 ? 17.350 36.712 53.021 1.00 45.87 731 SER A C 1
ATOM 640 O O . SER A 1 119 ? 18.475 37.010 53.439 1.00 38.86 731 SER A O 1
ATOM 643 N N . LEU A 1 120 ? 17.129 36.136 51.836 1.00 39.10 732 LEU A N 1
ATOM 644 C CA . LEU A 1 120 ? 18.154 35.912 50.820 1.00 43.19 732 LEU A CA 1
ATOM 645 C C . LEU A 1 120 ? 17.808 36.784 49.615 1.00 43.06 732 LEU A C 1
ATOM 646 O O . LEU A 1 120 ? 16.812 36.533 48.922 1.00 43.73 732 LEU A O 1
ATOM 651 N N . TRP A 1 121 ? 18.626 37.800 49.353 1.00 36.36 733 TRP A N 1
ATOM 652 C CA . TRP A 1 121 ? 18.223 38.901 48.492 1.00 37.83 733 TRP A CA 1
ATOM 653 C C . TRP A 1 121 ? 18.997 38.888 47.188 1.00 32.85 733 TRP A C 1
ATOM 654 O O . TRP A 1 121 ? 20.225 38.770 47.185 1.00 30.93 733 TRP A O 1
ATOM 665 N N . MET A 1 122 ? 18.267 39.025 46.093 1.00 32.53 734 MET A N 1
ATOM 666 C CA . MET A 1 122 ? 18.822 39.294 44.778 1.00 32.54 734 MET A CA 1
ATOM 667 C C . MET A 1 122 ? 18.228 40.615 44.316 1.00 37.21 734 MET A C 1
ATOM 668 O O . MET A 1 122 ? 17.006 40.720 44.142 1.00 36.74 734 MET A O 1
ATOM 673 N N . THR A 1 123 ? 19.095 41.614 44.099 1.00 37.71 735 THR A N 1
ATOM 674 C CA . THR A 1 123 ? 18.689 43.006 43.932 1.00 37.42 735 THR A CA 1
ATOM 675 C C . THR A 1 123 ? 17.546 43.203 42.942 1.00 32.79 735 THR A C 1
ATOM 676 O O . THR A 1 123 ? 16.523 43.781 43.318 1.00 36.92 735 THR A O 1
ATOM 680 N N . PRO A 1 124 ? 17.665 42.762 41.683 1.00 35.04 736 PRO A N 1
ATOM 681 C CA . PRO A 1 124 ? 16.602 43.042 40.711 1.00 32.31 736 PRO A CA 1
ATOM 682 C C . PRO A 1 124 ? 15.268 42.366 40.974 1.00 33.90 736 PRO A C 1
ATOM 683 O O . PRO A 1 124 ? 14.328 42.711 40.260 1.00 37.97 736 PRO A O 1
ATOM 687 N N . VAL A 1 125 ? 15.127 41.407 41.905 1.00 34.05 737 VAL A N 1
ATOM 688 C CA . VAL A 1 125 ? 13.838 40.709 42.014 1.00 43.29 737 VAL A CA 1
ATOM 689 C C . VAL A 1 125 ? 13.439 40.365 43.453 1.00 37.55 737 VAL A C 1
ATOM 690 O O . VAL A 1 125 ? 12.290 39.983 43.702 1.00 36.05 737 VAL A O 1
ATOM 694 N N . GLY A 1 126 ? 14.355 40.475 44.402 1.00 33.98 738 GLY A N 1
ATOM 695 C CA . GLY A 1 126 ? 14.007 40.348 45.811 1.00 39.67 738 GLY A CA 1
ATOM 696 C C . GLY A 1 126 ? 14.299 38.969 46.393 1.00 40.72 738 GLY A C 1
ATOM 697 O O . GLY A 1 126 ? 15.422 38.449 46.283 1.00 38.37 738 GLY A O 1
ATOM 698 N N . ASN A 1 127 ? 13.304 38.383 47.066 1.00 33.94 739 ASN A N 1
ATOM 699 C CA . ASN A 1 127 ? 13.537 37.228 47.912 1.00 40.48 739 ASN A CA 1
ATOM 700 C C . ASN A 1 127 ? 13.802 35.999 47.057 1.00 42.78 739 ASN A C 1
ATOM 701 O O . ASN A 1 127 ? 13.170 35.791 46.015 1.00 38.83 739 ASN A O 1
ATOM 706 N N . MET A 1 128 ? 14.755 35.193 47.505 1.00 35.91 740 MET A N 1
ATOM 707 C CA . MET A 1 128 ? 15.186 34.015 46.784 1.00 40.11 740 MET A CA 1
ATOM 708 C C . MET A 1 128 ? 15.248 32.847 47.750 1.00 38.59 740 MET A C 1
ATOM 709 O O . MET A 1 128 ? 15.320 33.018 48.971 1.00 35.33 740 MET A O 1
ATOM 714 N N . LEU A 1 129 ? 15.251 31.651 47.177 1.00 44.52 741 LEU A N 1
ATOM 715 C CA . LEU A 1 129 ? 15.649 30.478 47.932 1.00 46.52 741 LEU A CA 1
ATOM 716 C C . LEU A 1 129 ? 16.272 29.478 46.978 1.00 38.75 741 LEU A C 1
ATOM 717 O O . LEU A 1 129 ? 16.101 29.559 45.755 1.00 34.83 741 LEU A O 1
ATOM 722 N 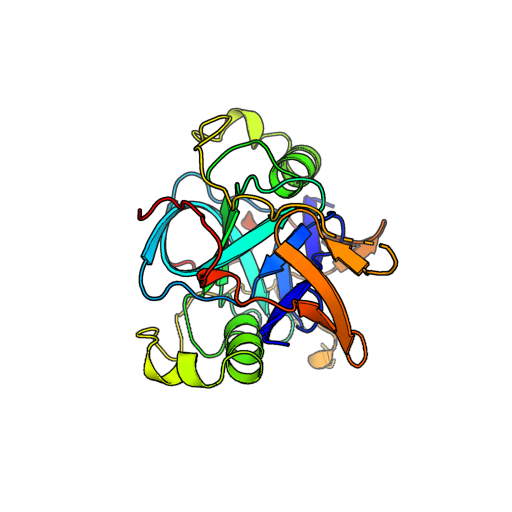N . PHE A 1 130 ? 16.947 28.497 47.578 1.00 33.27 742 PHE A N 1
ATOM 723 C CA . PHE A 1 130 ? 17.546 27.366 46.882 1.00 35.86 742 PHE A CA 1
ATOM 724 C C . PHE A 1 130 ? 16.664 26.122 47.005 1.00 42.40 742 PHE A C 1
ATOM 725 O O . PHE A 1 130 ? 16.315 25.697 48.118 1.00 40.95 742 PHE A O 1
ATOM 733 N N . ASP A 1 131 ? 16.354 25.510 45.867 1.00 40.91 743 ASP A N 1
ATOM 734 C CA . ASP A 1 131 ? 15.513 24.317 45.805 1.00 37.81 743 ASP A CA 1
ATOM 735 C C . ASP A 1 131 ? 16.272 23.212 45.078 1.00 37.89 743 ASP A C 1
ATOM 736 O O . ASP A 1 131 ? 16.325 23.182 43.842 1.00 36.39 743 ASP A O 1
ATOM 741 N N . GLN A 1 132 ? 16.880 22.314 45.846 1.00 35.92 744 GLN A N 1
ATOM 742 C CA . GLN A 1 132 ? 17.696 21.258 45.255 1.00 46.43 744 GLN A CA 1
ATOM 743 C C . GLN A 1 132 ? 18.735 21.865 44.318 1.00 40.06 744 GLN A C 1
ATOM 744 O O . GLN A 1 132 ? 19.004 21.348 43.235 1.00 49.80 744 GLN A O 1
ATOM 746 N N . GLY A 1 133 ? 19.310 23.003 44.729 1.00 41.83 745 GLY A N 1
ATOM 747 C CA . GLY A 1 133 ? 20.327 23.699 43.961 1.00 36.84 745 GLY A CA 1
ATOM 748 C C . GLY A 1 133 ? 19.816 24.833 43.087 1.00 37.43 745 GLY A C 1
ATOM 749 O O . GLY A 1 133 ? 20.563 25.785 42.835 1.00 43.25 745 GLY A O 1
ATOM 750 N N . THR A 1 134 ? 18.561 24.773 42.646 1.00 36.94 746 THR A N 1
ATOM 751 C CA . THR A 1 134 ? 18.021 25.763 41.721 1.00 40.54 746 THR A CA 1
ATOM 752 C C . THR A 1 134 ? 17.610 27.047 42.437 1.00 35.63 746 THR A C 1
ATOM 753 O O . THR A 1 134 ? 17.126 27.018 43.571 1.00 40.31 746 THR A O 1
ATOM 757 N N . LEU A 1 135 ? 17.800 28.180 41.760 1.00 38.74 747 LEU A N 1
ATOM 758 C CA . LEU A 1 135 ? 17.418 29.479 42.309 1.00 35.14 747 LEU A CA 1
ATOM 759 C C . LEU A 1 135 ? 15.949 29.718 42.025 1.00 40.26 747 LEU A C 1
ATOM 760 O O . LEU A 1 135 ? 15.538 29.740 40.858 1.00 36.48 747 LEU A O 1
ATOM 765 N N . VAL A 1 136 ? 15.165 29.920 43.077 1.00 38.91 748 VAL A N 1
ATOM 766 C CA . VAL A 1 136 ? 13.759 30.256 42.931 1.00 38.60 748 VAL A CA 1
ATOM 767 C C . VAL A 1 136 ? 13.485 31.594 43.592 1.00 37.35 748 VAL A C 1
ATOM 768 O O . VAL A 1 136 ? 13.888 31.827 44.740 1.00 38.25 748 VAL A O 1
ATOM 772 N N . GLY A 1 137 ? 12.786 32.461 42.870 1.00 41.25 749 GLY A N 1
ATOM 773 C CA . GLY A 1 137 ? 12.325 33.728 43.403 1.00 40.54 749 GLY A CA 1
ATOM 774 C C . GLY A 1 137 ? 10.896 33.641 43.917 1.00 40.97 749 GLY A C 1
ATOM 775 O O . GLY A 1 137 ? 10.080 32.881 43.400 1.00 37.50 749 GLY A O 1
ATOM 776 N N . ALA A 1 138 ? 10.613 34.435 44.953 1.00 42.27 750 ALA A N 1
ATOM 777 C CA . ALA A 1 138 ? 9.264 34.517 45.506 1.00 39.64 750 ALA A CA 1
ATOM 778 C C . ALA A 1 138 ? 8.268 35.098 44.508 1.00 42.86 750 ALA A C 1
ATOM 779 O O . ALA A 1 138 ? 7.157 34.580 44.364 1.00 54.03 750 ALA A O 1
ATOM 781 N N . LEU A 1 139 ? 8.637 36.163 43.805 1.00 46.02 751 LEU A N 1
ATOM 782 C CA . LEU A 1 139 ? 7.718 36.800 42.870 1.00 41.45 751 LEU A CA 1
ATOM 783 C C . LEU A 1 139 ? 7.809 36.166 41.482 1.00 43.96 751 LEU A C 1
ATOM 784 O O . LEU A 1 139 ? 8.784 35.490 41.147 1.00 44.60 751 LEU A O 1
ATOM 789 N N . ASP A 1 140 ? 6.777 36.411 40.666 1.00 46.76 752 ASP A N 1
ATOM 790 C CA . ASP A 1 140 ? 6.891 36.251 39.219 1.00 47.30 752 ASP A CA 1
ATOM 791 C C . ASP A 1 140 ? 7.551 37.492 38.643 1.00 44.88 752 ASP A C 1
ATOM 792 O O . ASP A 1 140 ? 7.136 38.618 38.944 1.00 44.98 752 ASP A O 1
ATOM 797 N N . PHE A 1 141 ? 8.568 37.286 37.803 1.00 55.05 753 PHE A N 1
ATOM 798 C CA . PHE A 1 141 ? 9.305 38.420 37.255 1.00 51.73 753 PHE A CA 1
ATOM 799 C C . PHE A 1 141 ? 8.387 39.330 36.460 1.00 50.15 753 PHE A C 1
ATOM 800 O O . PHE A 1 141 ? 8.460 40.561 36.587 1.00 41.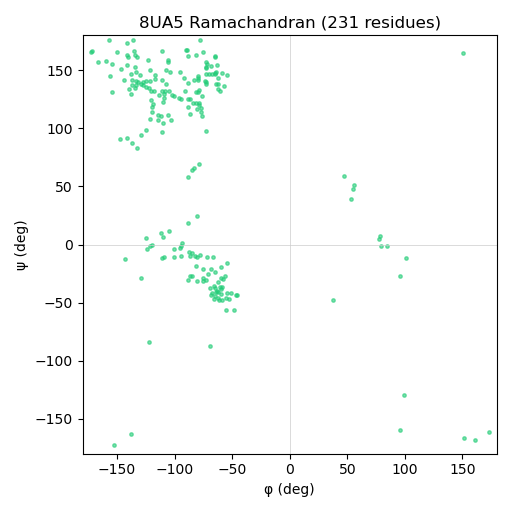47 753 PHE A O 1
ATOM 808 N N . ARG A 1 142 ? 7.501 38.728 35.649 1.00 52.05 754 ARG A N 1
ATOM 809 C CA . ARG A 1 142 ? 6.624 39.474 34.756 1.00 51.73 754 ARG A CA 1
ATOM 810 C C . ARG A 1 142 ? 5.821 40.524 35.508 1.00 47.85 754 ARG A C 1
ATOM 811 O O . ARG A 1 142 ? 5.304 41.452 34.888 1.00 47.99 754 ARG A O 1
ATOM 813 N N . SER A 1 143 ? 5.757 40.429 36.830 1.00 48.76 755 SER A N 1
ATOM 814 C CA . SER A 1 143 ? 4.914 41.280 37.648 1.00 42.47 755 SER A CA 1
ATOM 815 C C . SER A 1 143 ? 5.666 42.421 38.327 1.00 49.83 755 SER A C 1
ATOM 816 O O . SER A 1 143 ? 5.038 43.228 39.016 1.00 42.49 755 SER A O 1
ATOM 819 N N . LEU A 1 144 ? 6.984 42.497 38.195 1.00 51.69 756 LEU A N 1
ATOM 820 C CA . LEU A 1 144 ? 7.665 43.711 38.618 1.00 43.29 756 LEU A CA 1
ATOM 821 C C . LEU A 1 144 ? 7.541 44.760 37.523 1.00 38.75 756 LEU A C 1
ATOM 822 O O . LEU A 1 144 ? 7.226 44.450 36.372 1.00 44.57 756 LEU A O 1
ATOM 827 N N . ARG A 1 145 ? 7.791 46.015 37.884 1.00 41.30 757 ARG A N 1
ATOM 828 C CA . ARG A 1 145 ? 7.778 47.081 36.889 1.00 44.98 757 ARG A CA 1
ATOM 829 C C . ARG A 1 145 ? 9.070 46.983 36.099 1.00 36.05 757 ARG A C 1
ATOM 830 O O . ARG A 1 145 ? 10.147 47.255 36.628 1.00 43.13 757 ARG A O 1
ATOM 832 N N . SER A 1 146 ? 8.969 46.587 34.840 1.00 34.57 758 SER A N 1
ATOM 833 C CA . SER A 1 146 ? 10.131 46.444 33.987 1.00 40.36 758 SER A CA 1
ATOM 834 C C . SER A 1 146 ? 9.824 47.086 32.650 1.00 38.17 758 SER A C 1
ATOM 835 O O . SER A 1 146 ? 8.667 47.334 32.315 1.00 43.76 758 SER A O 1
ATOM 838 N N . ARG A 1 147 ? 10.876 47.352 31.885 1.00 42.69 759 ARG A N 1
ATOM 839 C CA . ARG A 1 147 ? 10.724 47.849 30.529 1.00 41.72 759 ARG A CA 1
ATOM 840 C C . ARG A 1 147 ? 11.703 47.134 29.617 1.00 43.52 759 ARG A C 1
ATOM 841 O O . ARG A 1 147 ? 12.859 46.901 29.989 1.00 46.75 759 ARG A O 1
ATOM 849 N N . HIS A 1 148 ? 11.248 46.828 28.413 1.00 41.89 760 HIS A N 1
ATOM 850 C CA . HIS A 1 148 ? 12.044 46.055 27.468 1.00 42.32 760 HIS A CA 1
ATOM 851 C C . HIS A 1 148 ? 11.926 46.709 26.099 1.00 36.36 760 HIS A C 1
ATOM 852 O O . HIS A 1 148 ? 11.157 47.657 25.922 1.00 43.36 760 HIS A O 1
ATOM 859 N N . PRO A 1 149 ? 12.643 46.213 25.102 1.00 40.43 761 PRO A N 1
ATOM 860 C CA . PRO A 1 149 ? 12.580 46.845 23.777 1.00 34.64 761 PRO A CA 1
ATOM 861 C C . PRO A 1 149 ? 11.200 46.867 23.148 1.00 43.56 761 PRO A C 1
ATOM 862 O O . PRO A 1 149 ? 10.929 47.763 22.339 1.00 51.84 761 PRO A O 1
ATOM 866 N N . TRP A 1 150 ? 10.329 45.897 23.453 1.00 49.63 762 TRP A N 1
ATOM 867 C CA . TRP A 1 150 ? 9.028 45.812 22.797 1.00 42.94 762 TRP A CA 1
ATOM 868 C C . TRP A 1 150 ? 7.975 46.662 23.480 1.00 53.22 762 TRP A C 1
ATOM 869 O O . TRP A 1 150 ? 6.889 46.847 22.921 1.00 62.86 762 TRP A O 1
ATOM 880 N N . SER A 1 151 ? 8.268 47.197 24.655 1.00 51.04 763 SER A N 1
ATOM 881 C CA . SER A 1 151 ? 7.339 48.098 25.316 1.00 56.87 763 SER A CA 1
ATOM 882 C C . SER A 1 151 ? 7.243 49.421 24.567 1.00 48.50 763 SER A C 1
ATOM 883 O O . SER A 1 151 ? 6.249 50.123 24.696 1.00 65.70 763 SER A O 1
ATOM 886 N N . GLY B 1 27 ? 43.426 29.808 22.607 1.00 55.26 639 GLY B N 1
ATOM 887 C CA . GLY B 1 27 ? 42.459 29.553 21.555 1.00 54.43 639 GLY B CA 1
ATOM 888 C C . GLY B 1 27 ? 41.583 30.768 21.306 1.00 71.89 639 GLY B C 1
ATOM 889 O O . GLY B 1 27 ? 41.735 31.788 21.970 1.00 76.88 639 GLY B O 1
ATOM 890 N N . LEU B 1 28 ? 40.639 30.651 20.372 1.00 75.53 640 LEU B N 1
ATOM 891 C CA . LEU B 1 28 ? 40.012 31.821 19.776 1.00 71.70 640 LEU B CA 1
ATOM 892 C C . LEU B 1 28 ? 38.545 32.027 20.151 1.00 66.35 640 LEU B C 1
ATOM 893 O O . LEU B 1 28 ? 38.003 33.102 19.843 1.00 73.06 640 LEU B O 1
ATOM 898 N N . THR B 1 29 ? 37.871 31.050 20.772 1.00 50.26 641 THR B N 1
ATOM 899 C CA . THR B 1 29 ? 36.487 31.262 21.187 1.00 51.21 641 THR B CA 1
ATOM 900 C C . THR B 1 29 ? 36.241 30.763 22.604 1.00 34.40 641 THR B C 1
ATOM 901 O O . THR B 1 29 ? 36.646 29.656 22.967 1.00 37.41 641 THR B O 1
ATOM 905 N N . ARG B 1 30 ? 35.560 31.587 23.382 1.00 32.87 642 ARG B N 1
ATOM 906 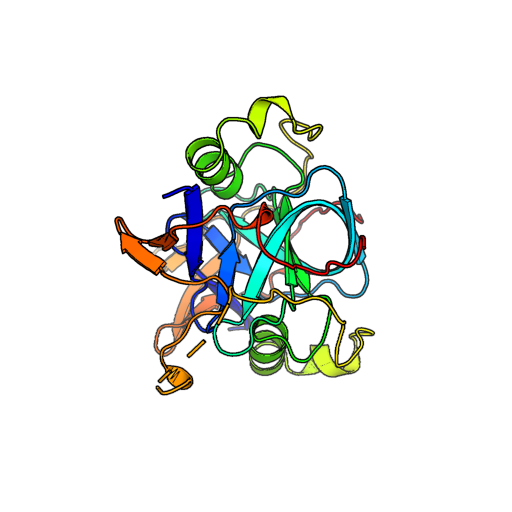C CA . ARG B 1 30 ? 35.188 31.312 24.754 1.00 38.24 642 ARG B CA 1
ATOM 907 C C . ARG B 1 30 ? 33.711 30.948 24.820 1.00 40.76 642 ARG B C 1
ATOM 908 O O . ARG B 1 30 ? 32.904 31.444 24.031 1.00 37.38 642 ARG B O 1
ATOM 916 N N . TYR B 1 31 ? 33.367 30.088 25.785 1.00 35.93 643 TYR B N 1
ATOM 917 C CA . TYR B 1 31 ? 32.027 29.536 25.916 1.00 35.14 643 TYR B CA 1
ATOM 918 C C . TYR B 1 31 ? 31.604 29.527 27.378 1.00 34.33 643 TYR B C 1
ATOM 919 O O . TYR B 1 31 ? 32.342 29.027 28.232 1.00 30.63 643 TYR B O 1
ATOM 928 N N . LEU B 1 32 ? 30.412 30.064 27.662 1.00 30.28 644 LEU B N 1
ATOM 929 C CA . LEU B 1 32 ? 29.906 30.119 29.029 1.00 34.59 644 LEU B CA 1
ATOM 930 C C . LEU B 1 32 ? 28.811 29.077 29.211 1.00 40.20 644 LEU B C 1
ATOM 931 O O . LEU B 1 32 ? 27.725 29.229 28.627 1.00 35.98 644 LEU B O 1
ATOM 936 N N . PRO B 1 33 ? 29.034 28.020 30.001 1.00 40.89 645 PRO B N 1
ATOM 937 C CA . PRO B 1 33 ? 27.935 27.103 30.341 1.00 40.20 645 PRO B CA 1
ATOM 938 C C . PRO B 1 33 ? 26.786 27.815 31.036 1.00 38.87 645 PRO B C 1
ATOM 939 O O . PRO B 1 33 ? 26.976 28.797 31.753 1.00 37.78 645 PRO B O 1
ATOM 943 N N . ILE B 1 34 ? 25.581 27.309 30.789 1.00 40.74 646 ILE B N 1
ATOM 944 C CA . ILE B 1 34 ? 24.354 27.785 31.412 1.00 34.90 646 ILE B CA 1
ATOM 945 C C . ILE B 1 34 ? 23.878 26.718 32.387 1.00 32.08 646 ILE B C 1
ATOM 946 O O . ILE B 1 34 ? 23.725 25.550 32.017 1.00 37.40 646 ILE B O 1
ATOM 951 N N . SER B 1 35 ? 23.662 27.121 33.629 1.00 35.80 647 SER B N 1
ATOM 952 C CA . SER B 1 35 ? 23.268 26.203 34.681 1.00 24.16 647 SER B CA 1
ATOM 953 C C . SER B 1 35 ? 21.989 25.468 34.309 1.00 33.63 647 SER B C 1
ATOM 954 O O . SER B 1 35 ? 21.032 26.072 33.809 1.00 34.32 647 SER B O 1
ATOM 957 N N . GLY B 1 36 ? 21.976 24.155 34.571 1.00 35.10 648 GLY B N 1
ATOM 958 C CA . GLY B 1 36 ? 20.806 23.316 34.414 1.00 30.28 648 GLY B CA 1
ATOM 959 C C . GLY B 1 36 ? 20.574 22.789 33.014 1.00 40.53 648 GLY B C 1
ATOM 960 O O . GLY B 1 36 ? 19.602 22.056 32.802 1.00 37.75 648 GLY B O 1
ATOM 961 N N . VAL B 1 37 ? 21.421 23.137 32.048 1.00 33.54 649 VAL B N 1
ATOM 962 C CA . VAL B 1 37 ? 21.235 22.681 30.677 1.00 39.76 649 VAL B CA 1
ATOM 963 C C . VAL B 1 37 ? 22.589 22.362 30.068 1.00 39.45 649 VAL B C 1
ATOM 964 O O . VAL B 1 37 ? 23.618 22.900 30.484 1.00 42.94 649 VAL B O 1
ATOM 968 N N . SER B 1 38 ? 22.585 21.477 29.072 1.00 43.44 650 SER B N 1
ATOM 969 C CA . SER B 1 38 ? 23.813 21.098 28.367 1.00 44.03 650 SER B CA 1
ATOM 970 C C . SER B 1 38 ? 24.048 22.055 27.199 1.00 43.18 650 SER B C 1
ATOM 971 O O . SER B 1 38 ? 24.129 21.675 26.031 1.00 39.34 650 SER B O 1
ATOM 974 N N . SER B 1 39 ? 24.148 23.330 27.554 1.00 32.34 651 SER B N 1
ATOM 975 C CA . SER B 1 39 ? 24.181 24.399 26.576 1.00 43.59 651 SER B CA 1
ATOM 976 C C . SER B 1 39 ? 25.230 25.424 26.974 1.00 39.45 651 SER B C 1
ATOM 977 O O . SER B 1 39 ? 25.447 25.683 28.163 1.00 37.30 651 SER B O 1
ATOM 980 N N . VAL B 1 40 ? 25.858 26.027 25.965 1.00 36.57 652 VAL B N 1
ATOM 981 C CA . VAL B 1 40 ? 26.893 27.033 26.182 1.00 37.58 652 VAL B CA 1
ATOM 982 C C . VAL B 1 40 ? 26.624 28.286 25.348 1.00 36.37 652 VAL B C 1
ATOM 983 O O . VAL B 1 40 ? 26.095 28.219 24.235 1.00 39.62 652 VAL B O 1
ATOM 987 N N . VAL B 1 41 ? 26.984 29.441 25.896 1.00 32.18 653 VAL B N 1
ATOM 988 C CA . VAL B 1 41 ? 26.944 30.696 25.147 1.00 37.63 653 VAL B CA 1
ATOM 989 C C . VAL B 1 41 ? 28.274 30.838 24.410 1.00 42.99 653 VAL B C 1
ATOM 990 O O . VAL B 1 41 ? 29.319 31.056 25.033 1.00 40.69 653 VAL B O 1
ATOM 994 N N . ALA B 1 42 ? 28.233 30.759 23.084 1.00 43.97 654 ALA B N 1
ATOM 995 C CA . ALA B 1 42 ? 29.411 31.014 22.261 1.00 43.03 654 ALA B CA 1
ATOM 996 C C . ALA B 1 42 ? 29.640 32.520 22.173 1.00 43.24 654 ALA B C 1
ATOM 997 O O . ALA B 1 42 ? 28.816 33.237 21.591 1.00 39.84 654 ALA B O 1
ATOM 999 N N . LEU B 1 43 ? 30.753 33.010 22.738 1.00 43.21 655 LEU B N 1
ATOM 1000 C CA . LEU B 1 43 ? 31.093 34.441 22.660 1.00 43.27 655 LEU B CA 1
ATOM 1001 C C . LEU B 1 43 ? 31.699 34.732 21.284 1.00 39.41 655 LEU B C 1
ATOM 1002 O O . LEU B 1 43 ? 32.892 34.990 21.127 1.00 48.96 655 LEU B O 1
ATOM 1007 N N . SER B 1 44 ? 30.837 34.657 20.268 1.00 42.97 656 SER B N 1
ATOM 1008 C CA . SER B 1 44 ? 31.230 34.858 18.873 1.00 46.95 656 SER B CA 1
ATOM 1009 C C . SER B 1 44 ? 30.155 35.731 18.245 1.00 45.51 656 SER B C 1
ATOM 1010 O O . SER B 1 44 ? 29.166 35.233 17.691 1.00 41.47 656 SER B O 1
ATOM 1013 N N . PRO B 1 45 ? 30.299 37.043 18.342 1.00 38.02 657 PRO B N 1
ATOM 1014 C CA . PRO B 1 45 ? 29.190 37.927 18.012 1.00 40.53 657 PRO B CA 1
ATOM 1015 C C . PRO B 1 45 ? 28.795 37.871 16.553 1.00 43.13 657 PRO B C 1
ATOM 1016 O O . PRO B 1 45 ? 29.614 37.641 15.660 1.00 60.56 657 PRO B O 1
ATOM 1020 N N . TYR B 1 46 ? 27.502 38.074 16.334 1.00 39.14 658 TYR B N 1
ATOM 1021 C CA . TYR B 1 46 ? 26.932 38.401 15.035 1.00 41.16 658 TYR B CA 1
ATOM 1022 C C . TYR B 1 46 ? 26.226 39.751 15.213 1.00 45.19 658 TYR B C 1
ATOM 1023 O O . TYR B 1 46 ? 25.192 39.842 15.893 1.00 48.98 658 TYR B O 1
ATOM 1032 N N . VAL B 1 47 ? 26.804 40.809 14.640 1.00 35.50 659 VAL B N 1
ATOM 1033 C CA . VAL B 1 47 ? 26.437 42.167 15.024 1.00 45.31 659 VAL B CA 1
ATOM 1034 C C . VAL B 1 47 ? 25.189 42.633 14.284 1.00 46.06 659 VAL B C 1
ATOM 1035 O O . VAL B 1 47 ? 24.971 42.315 13.111 1.00 47.12 659 VAL B O 1
ATOM 1039 N N . ASN B 1 48 ? 24.354 43.371 15.010 1.00 43.16 660 ASN B N 1
ATOM 1040 C CA . ASN B 1 48 ? 23.148 44.036 14.513 1.00 48.86 660 ASN B CA 1
ATOM 1041 C C . ASN B 1 48 ? 22.261 43.141 13.645 1.00 51.37 660 ASN B C 1
ATOM 1042 O O . ASN B 1 48 ? 21.937 43.464 12.499 1.00 50.43 660 ASN B O 1
ATOM 1047 N N . LYS B 1 49 ? 21.810 42.037 14.237 1.00 47.38 661 LYS B N 1
ATOM 1048 C CA . LYS B 1 49 ? 20.818 41.172 13.618 1.00 46.56 661 LYS B CA 1
ATOM 1049 C C . LYS B 1 49 ? 19.443 41.340 14.274 1.00 45.67 661 LYS B C 1
ATOM 1050 O O . LYS B 1 49 ? 19.317 41.796 15.412 1.00 42.88 661 LYS B O 1
ATOM 1056 N N . THR B 1 50 ? 18.401 40.951 13.546 1.00 45.97 662 THR B N 1
ATOM 1057 C CA . THR B 1 50 ? 17.036 40.948 14.064 1.00 48.00 662 THR B CA 1
ATOM 1058 C C . THR B 1 50 ? 16.511 39.517 14.052 1.00 42.71 662 THR B C 1
ATOM 1059 O O . THR B 1 50 ? 16.660 38.815 13.046 1.00 47.11 662 THR B O 1
ATOM 1063 N N . ILE B 1 51 ? 15.923 39.078 15.178 1.00 43.99 663 ILE B N 1
ATOM 1064 C CA . ILE B 1 51 ? 15.296 37.763 15.278 1.00 45.78 663 ILE B CA 1
ATOM 1065 C C . ILE B 1 51 ? 14.000 37.848 16.083 1.00 48.29 663 ILE B C 1
ATOM 1066 O O . ILE B 1 51 ? 13.766 38.790 16.849 1.00 47.64 663 ILE B O 1
ATOM 1071 N N . THR B 1 52 ? 13.166 36.818 15.905 1.00 50.51 664 THR B N 1
ATOM 1072 C CA . THR B 1 52 ? 11.866 36.689 16.550 1.00 44.40 664 THR B CA 1
ATOM 1073 C C . THR B 1 52 ? 11.803 35.401 17.355 1.00 37.39 664 THR B C 1
ATOM 1074 O O . THR B 1 52 ? 12.187 34.340 16.862 1.00 44.26 664 THR B O 1
ATOM 1078 N N . GLY B 1 53 ? 11.296 35.494 18.578 1.00 38.60 665 GLY B N 1
ATOM 1079 C CA . GLY B 1 53 ? 11.080 34.311 19.385 1.00 41.75 665 GLY B CA 1
ATOM 1080 C C . GLY B 1 53 ? 10.661 34.700 20.785 1.00 36.62 665 GLY B C 1
ATOM 1081 O O . GLY B 1 53 ? 10.218 35.821 21.018 1.00 40.01 665 GLY B O 1
ATOM 1082 N N . ASP B 1 54 ? 10.811 33.754 21.707 1.00 32.40 666 ASP B N 1
ATOM 1083 C CA . ASP B 1 54 ? 10.358 33.939 23.074 1.00 41.14 666 ASP B CA 1
ATOM 1084 C C . ASP B 1 54 ? 11.527 34.440 23.930 1.00 36.67 666 ASP B C 1
ATOM 1085 O O . ASP B 1 54 ? 12.595 33.829 23.960 1.00 36.77 666 ASP B O 1
ATOM 1090 N N . CYS B 1 55 ? 11.323 35.565 24.613 1.00 40.11 667 CYS B N 1
ATOM 1091 C CA . CYS B 1 55 ? 12.416 36.341 25.186 1.00 36.97 667 CYS B CA 1
ATOM 1092 C C . CYS B 1 55 ? 12.488 36.143 26.696 1.00 40.46 667 CYS B C 1
ATOM 1093 O O . CYS B 1 55 ? 11.471 36.206 27.397 1.00 38.74 667 CYS B O 1
ATOM 1096 N N . LEU B 1 56 ? 13.693 35.880 27.186 1.00 35.48 668 LEU B N 1
ATOM 1097 C CA . LEU B 1 56 ? 13.935 35.745 28.612 1.00 36.61 668 LEU B CA 1
ATOM 1098 C C . LEU B 1 56 ? 14.934 36.812 29.055 1.00 42.35 668 LEU B C 1
ATOM 1099 O O . LEU B 1 56 ? 16.044 36.865 28.503 1.00 42.71 668 LEU B O 1
ATOM 1104 N N . PRO B 1 57 ? 14.609 37.705 29.999 1.00 41.23 669 PRO B N 1
ATOM 1105 C CA . PRO B 1 57 ? 15.613 38.680 30.452 1.00 41.29 669 PRO B CA 1
ATOM 1106 C C . PRO B 1 57 ? 16.800 37.986 31.101 1.00 39.44 669 PRO B C 1
ATOM 1107 O O . PRO B 1 57 ? 16.639 37.030 31.866 1.00 38.59 669 PRO B O 1
ATOM 1111 N N . ILE B 1 58 ? 18.000 38.467 30.781 1.00 39.41 670 ILE B N 1
ATOM 1112 C CA . ILE B 1 58 ? 19.204 38.126 31.532 1.00 39.41 670 ILE B CA 1
ATOM 1113 C C . ILE B 1 58 ? 19.423 39.243 32.536 1.00 34.18 670 ILE B C 1
ATOM 1114 O O . ILE B 1 58 ? 19.437 40.420 32.165 1.00 35.27 670 ILE B O 1
ATOM 1119 N N . LEU B 1 59 ? 19.551 38.885 33.807 1.00 38.71 671 LEU B N 1
ATOM 1120 C CA . LEU B 1 59 ? 19.628 39.849 34.894 1.00 33.93 671 LEU B CA 1
ATOM 1121 C C . LEU B 1 59 ? 21.027 39.821 35.480 1.00 35.94 671 LEU B C 1
ATOM 1122 O O . LEU B 1 59 ? 21.638 38.748 35.594 1.00 36.42 671 LEU B O 1
ATOM 1127 N N . ASP B 1 60 ? 21.529 40.997 35.847 1.00 30.66 672 ASP B N 1
ATOM 1128 C CA . ASP B 1 60 ? 22.745 41.088 36.640 1.00 38.69 672 ASP B CA 1
ATOM 1129 C C . ASP B 1 60 ? 22.369 41.129 38.116 1.00 34.05 672 ASP B C 1
ATOM 1130 O O . ASP B 1 60 ? 21.351 41.706 38.486 1.00 34.91 672 ASP B O 1
ATOM 1135 N N . MET B 1 61 ? 23.188 40.476 38.950 1.00 36.22 673 MET B N 1
ATOM 1136 C CA . MET B 1 61 ? 22.932 40.410 40.385 1.00 35.86 673 MET B CA 1
ATOM 1137 C C . MET B 1 61 ? 23.010 41.760 41.076 1.00 44.15 673 MET B C 1
ATOM 1138 O O . MET B 1 61 ? 22.439 41.916 42.161 1.00 43.47 673 MET B O 1
ATOM 1143 N N . GLU B 1 62 ? 23.733 42.718 40.498 1.00 38.54 674 GLU B N 1
ATOM 1144 C CA . GLU B 1 62 ? 24.029 43.975 41.161 1.00 44.98 674 GLU B CA 1
ATOM 1145 C C . GLU B 1 62 ? 23.059 45.096 40.817 1.00 43.98 674 GLU B C 1
ATOM 1146 O O . GLU B 1 62 ? 23.113 46.146 41.461 1.00 46.43 674 GLU B O 1
ATOM 1152 N N . THR B 1 63 ? 22.193 44.908 39.824 1.00 41.91 675 THR B N 1
ATOM 1153 C CA . THR B 1 63 ? 21.407 46.007 39.284 1.00 35.85 675 THR B CA 1
ATOM 1154 C C . THR B 1 63 ? 20.182 45.445 38.564 1.00 38.15 675 THR B C 1
ATOM 1155 O O . THR B 1 63 ? 20.138 44.270 38.166 1.00 38.10 675 THR B O 1
ATOM 1159 N N . GLY B 1 64 ? 19.167 46.303 38.437 1.00 36.59 676 GLY B N 1
ATOM 1160 C CA . GLY B 1 64 ? 17.981 46.013 37.664 1.00 32.06 676 GLY B CA 1
ATOM 1161 C C . GLY B 1 64 ? 18.118 46.312 36.197 1.00 35.58 676 GLY B C 1
ATOM 1162 O O . GLY B 1 64 ? 17.228 45.962 35.412 1.00 30.78 676 GLY B O 1
ATOM 1163 N N . ASN B 1 65 ? 19.228 46.940 35.808 1.00 37.03 677 ASN B N 1
ATOM 1164 C CA . ASN B 1 65 ? 19.446 47.240 34.406 1.00 35.77 677 ASN B CA 1
ATOM 1165 C C . ASN B 1 65 ? 19.562 45.951 33.613 1.00 33.52 677 ASN B C 1
ATOM 1166 O O . ASN B 1 65 ? 20.202 44.997 34.040 1.00 32.24 677 ASN B O 1
ATOM 1171 N N . ILE B 1 66 ? 18.935 45.933 32.451 1.00 35.06 678 ILE B N 1
ATOM 1172 C CA . ILE B 1 66 ? 18.901 44.764 31.584 1.00 37.99 678 ILE B CA 1
ATOM 1173 C C . ILE B 1 66 ? 19.530 45.208 30.278 1.00 38.28 678 ILE B C 1
ATOM 1174 O O . ILE B 1 66 ? 19.115 46.224 29.701 1.00 39.66 678 ILE B O 1
ATOM 1179 N N . GLY B 1 67 ? 20.557 44.493 29.844 1.00 36.71 679 GLY B N 1
ATOM 1180 C CA . GLY B 1 67 ? 21.149 44.793 28.566 1.00 36.09 679 GLY B CA 1
ATOM 1181 C C . GLY B 1 67 ? 21.200 43.601 27.635 1.00 36.92 679 GLY B C 1
ATOM 1182 O O . GLY B 1 67 ? 21.736 43.709 26.531 1.00 40.78 679 GLY B O 1
ATOM 1183 N N . ALA B 1 68 ? 20.614 42.473 28.030 1.00 42.10 680 ALA B N 1
ATOM 1184 C CA . ALA B 1 68 ? 20.590 41.312 27.154 1.00 36.64 680 ALA B CA 1
ATOM 1185 C C . ALA B 1 68 ? 19.410 40.413 27.490 1.00 34.40 680 ALA B C 1
ATOM 1186 O O . ALA B 1 68 ? 18.928 40.390 28.627 1.00 36.04 680 ALA B O 1
ATOM 1188 N N . TYR B 1 69 ? 18.984 39.647 26.478 1.00 34.63 681 TYR B N 1
ATOM 1189 C CA . TYR B 1 69 ? 17.928 38.654 26.571 1.00 36.95 681 TYR B CA 1
ATOM 1190 C C . TYR B 1 69 ? 18.351 37.360 25.877 1.00 36.06 681 TYR B C 1
ATOM 1191 O O . TYR B 1 69 ? 19.134 37.376 24.923 1.00 33.90 681 TYR B O 1
ATOM 1200 N N . VAL B 1 70 ? 17.800 36.235 26.337 1.00 36.05 682 VAL B N 1
ATOM 1201 C CA . VAL B 1 70 ? 17.828 34.993 25.564 1.00 39.37 682 VAL B CA 1
ATOM 1202 C C . VAL B 1 70 ? 16.598 34.961 24.658 1.00 37.65 682 VAL B C 1
ATOM 1203 O O . VAL B 1 70 ? 15.460 35.087 25.135 1.00 45.67 682 VAL B O 1
ATOM 1207 N N . VAL B 1 71 ? 16.818 34.788 23.357 1.00 36.46 683 VAL B N 1
ATOM 1208 C CA . VAL B 1 71 ? 15.743 34.558 22.396 1.00 38.49 683 VAL B CA 1
ATOM 1209 C C . VAL B 1 71 ? 15.702 33.073 22.008 1.00 36.22 683 VAL B C 1
ATOM 1210 O O . VAL B 1 71 ? 16.561 32.589 21.263 1.00 39.58 683 VAL B O 1
ATOM 1214 N N . LEU B 1 72 ? 14.694 32.340 22.488 1.00 34.61 684 LEU B N 1
ATOM 1215 C CA . LEU B 1 72 ? 14.450 30.982 21.990 1.00 37.47 684 LEU B CA 1
ATOM 1216 C C . LEU B 1 72 ? 13.863 31.015 20.586 1.00 33.95 684 LEU B C 1
ATOM 1217 O O . LEU B 1 72 ? 12.977 31.818 20.302 1.00 37.77 684 LEU B O 1
ATOM 1222 N N . VAL B 1 73 ? 14.336 30.127 19.708 1.00 37.66 685 VAL B N 1
ATOM 1223 C CA . VAL B 1 73 ? 13.876 30.101 18.325 1.00 36.39 685 VAL B CA 1
ATOM 1224 C C . VAL B 1 73 ? 13.250 28.772 17.911 1.00 37.67 685 VAL B C 1
ATOM 1225 O O . VAL B 1 73 ? 12.762 28.662 16.783 1.00 37.90 685 VAL B O 1
ATOM 1229 N N . ASP B 1 74 ? 13.194 27.780 18.802 1.00 37.21 686 ASP B N 1
ATOM 1230 C CA . ASP B 1 74 ? 12.482 26.527 18.557 1.00 35.20 686 ASP B CA 1
ATOM 1231 C C . ASP B 1 74 ? 12.129 25.896 19.907 1.00 36.92 686 ASP B C 1
ATOM 1232 O O . ASP B 1 74 ? 12.508 26.397 20.968 1.00 42.50 686 ASP B O 1
ATOM 1237 N N . GLN B 1 75 ? 11.398 24.783 19.869 1.00 41.04 687 GLN B N 1
ATOM 1238 C CA . GLN B 1 75 ? 10.947 24.132 21.099 1.00 46.63 687 GLN B CA 1
ATOM 1239 C C . GLN B 1 75 ? 11.784 22.920 21.494 1.00 44.65 687 GLN B C 1
ATOM 1240 O O . GLN B 1 75 ? 11.646 22.437 22.623 1.00 46.25 687 GLN B O 1
ATOM 1246 N N . THR B 1 76 ? 12.668 22.445 20.623 1.00 48.74 688 THR B N 1
ATOM 1247 C CA . THR B 1 76 ? 13.499 21.278 20.903 1.00 43.89 688 THR B CA 1
ATOM 1248 C C . THR B 1 76 ? 14.882 21.619 21.453 1.00 45.84 688 THR B C 1
ATOM 1249 O O . THR B 1 76 ? 15.654 20.704 21.770 1.00 60.94 688 THR B O 1
ATOM 1253 N N . GLY B 1 77 ? 15.227 22.892 21.576 1.00 45.57 689 GLY B N 1
ATOM 1254 C CA . GLY B 1 77 ? 16.485 23.240 22.194 1.00 47.50 689 GLY B CA 1
ATOM 1255 C C . GLY B 1 77 ? 16.442 23.014 23.689 1.00 46.09 689 GLY B C 1
ATOM 1256 O O . GLY B 1 77 ? 15.379 23.001 24.310 1.00 41.10 689 GLY B O 1
ATOM 1257 N N . ASN B 1 78 ? 17.625 22.830 24.281 1.00 40.90 690 ASN B N 1
ATOM 1258 C CA . ASN B 1 78 ? 17.673 22.594 25.718 1.00 38.82 690 ASN B CA 1
ATOM 1259 C C . ASN B 1 78 ? 17.050 23.744 26.499 1.00 35.91 690 ASN B C 1
ATOM 1260 O O . ASN B 1 78 ? 16.435 23.524 27.545 1.00 31.96 690 ASN B O 1
ATOM 1265 N N . MET B 1 79 ? 17.227 24.983 26.034 1.00 43.96 691 MET B N 1
ATOM 1266 C CA . MET B 1 79 ? 16.615 26.109 26.730 1.00 36.86 691 MET B CA 1
ATOM 1267 C C . MET B 1 79 ? 15.095 25.966 26.733 1.00 45.21 691 MET B C 1
ATOM 1268 O O . MET B 1 79 ? 14.442 26.094 27.779 1.00 33.82 691 MET B O 1
ATOM 1273 N N . ALA B 1 80 ? 14.518 25.661 25.569 1.00 39.30 692 ALA B N 1
ATOM 1274 C CA . ALA B 1 80 ? 13.081 25.430 25.492 1.00 41.67 692 ALA B CA 1
ATOM 1275 C C . ALA B 1 80 ? 12.657 24.386 26.507 1.00 41.00 692 ALA B C 1
ATOM 1276 O O . ALA B 1 80 ? 11.697 24.573 27.263 1.00 41.78 692 ALA B O 1
ATOM 1278 N N . THR B 1 81 ? 13.400 23.287 26.555 1.00 44.03 693 THR B N 1
ATOM 1279 C CA . THR B 1 81 ? 13.044 22.160 27.406 1.00 42.91 693 THR B CA 1
ATOM 1280 C C . THR B 1 81 ? 13.095 22.533 28.875 1.00 37.72 693 THR B C 1
ATOM 1281 O O . THR B 1 81 ? 12.236 22.123 29.661 1.00 31.15 693 THR B O 1
ATOM 1285 N N . ARG B 1 82 ? 14.110 23.295 29.276 1.00 41.85 694 ARG B N 1
ATOM 1286 C CA . ARG B 1 82 ? 14.174 23.708 30.670 1.00 41.10 694 ARG B CA 1
ATOM 1287 C C . ARG B 1 82 ? 13.005 24.627 31.005 1.00 38.53 694 ARG B C 1
ATOM 1288 O O . ARG B 1 82 ? 12.419 24.524 32.091 1.00 35.05 694 ARG B O 1
ATOM 1296 N N . LEU B 1 83 ? 12.622 25.488 30.052 1.00 36.73 695 LEU B N 1
ATOM 1297 C CA . LEU B 1 83 ? 11.540 26.443 30.272 1.00 37.08 695 LEU B CA 1
ATOM 1298 C C . LEU B 1 83 ? 10.218 25.739 30.540 1.00 35.59 695 LEU B C 1
ATOM 1299 O O . LEU B 1 83 ? 9.491 26.108 31.467 1.00 34.72 695 LEU B O 1
ATOM 1304 N N . ARG B 1 84 ? 9.891 24.720 29.731 1.00 44.08 696 ARG B N 1
ATOM 1305 C CA . ARG B 1 84 ? 8.647 23.961 29.918 1.00 42.57 696 ARG B CA 1
ATOM 1306 C C . ARG B 1 84 ? 8.545 23.396 31.326 1.00 37.73 696 ARG B C 1
ATOM 1307 O O . ARG B 1 84 ? 7.499 23.484 31.974 1.00 40.54 696 ARG B O 1
ATOM 1315 N N . ALA B 1 85 ? 9.624 22.798 31.815 1.00 33.61 697 ALA B N 1
ATOM 1316 C CA . ALA B 1 85 ? 9.605 22.291 33.181 1.00 33.79 697 ALA B CA 1
ATOM 1317 C C . ALA B 1 85 ? 9.348 23.413 34.179 1.00 44.92 697 ALA B C 1
ATOM 1318 O O . ALA B 1 85 ? 8.637 23.222 35.174 1.00 44.34 697 ALA B O 1
ATOM 1320 N N . ALA B 1 86 ? 9.917 24.594 33.931 1.00 40.63 698 ALA B N 1
ATOM 1321 C CA . ALA B 1 86 ? 9.755 25.686 34.887 1.00 48.50 698 ALA B CA 1
ATOM 1322 C C . ALA B 1 86 ? 8.415 26.399 34.749 1.00 35.35 698 ALA B C 1
ATOM 1323 O O . ALA B 1 86 ? 7.897 26.914 35.740 1.00 41.21 698 ALA B O 1
ATOM 1325 N N . VAL B 1 87 ? 7.861 26.468 33.543 1.00 40.61 699 VAL B N 1
ATOM 1326 C CA . VAL B 1 87 ? 6.663 27.271 33.284 1.00 41.45 699 VAL B CA 1
ATOM 1327 C C . VAL B 1 87 ? 5.651 26.457 32.484 1.00 42.79 699 VAL B C 1
ATOM 1328 O O . VAL B 1 87 ? 5.592 26.600 31.255 1.00 47.17 699 VAL B O 1
ATOM 1332 N N . PRO B 1 88 ? 4.837 25.608 33.118 1.00 51.02 700 PRO B N 1
ATOM 1333 C CA . PRO B 1 88 ? 4.046 24.629 32.337 1.00 50.93 700 PRO B CA 1
ATOM 1334 C C . PRO B 1 88 ? 3.123 25.255 31.296 1.00 48.90 700 PRO B C 1
ATOM 1335 O O . PRO B 1 88 ? 2.862 24.627 30.260 1.00 50.37 700 PRO B O 1
ATOM 1339 N N . GLY B 1 89 ? 2.634 26.475 31.525 1.00 37.39 701 GLY B N 1
ATOM 1340 C CA . GLY B 1 89 ? 1.739 27.091 30.565 1.00 42.97 701 GLY B CA 1
ATOM 1341 C C . GLY B 1 89 ? 2.381 27.675 29.324 1.00 47.77 701 GLY B C 1
ATOM 1342 O O . GLY B 1 89 ? 1.657 28.059 28.399 1.00 45.74 701 GLY B O 1
ATOM 1343 N N . TRP B 1 90 ? 3.708 27.754 29.269 1.00 43.10 702 TRP B N 1
ATOM 1344 C CA . TRP B 1 90 ? 4.337 28.416 28.137 1.00 41.81 702 TRP B CA 1
ATOM 1345 C C . TRP B 1 90 ? 4.212 27.596 26.852 1.00 36.01 702 TRP B C 1
ATOM 1346 O O . TRP B 1 90 ? 4.210 28.171 25.757 1.00 33.29 702 TRP B O 1
ATOM 1357 N N . SER B 1 91 ? 4.067 26.273 26.961 1.00 35.50 703 SER B N 1
ATOM 1358 C CA . SER B 1 91 ? 3.937 25.417 25.776 1.00 35.17 703 SER B CA 1
ATOM 1359 C C . SER B 1 91 ? 2.720 25.774 24.945 1.00 37.81 703 SER B C 1
ATOM 1360 O O . SER B 1 91 ? 2.740 25.645 23.716 1.00 32.27 703 SER B O 1
ATOM 1363 N N . ARG B 1 92 ? 1.623 26.156 25.609 1.00 41.09 704 ARG B N 1
ATOM 1364 C CA . ARG B 1 92 ? 0.391 26.475 24.905 1.00 35.76 704 ARG B CA 1
ATOM 1365 C C . ARG B 1 92 ? 0.467 27.819 24.236 1.00 40.08 704 ARG B C 1
ATOM 1366 O O . ARG B 1 92 ? -0.167 28.017 23.197 1.00 36.61 704 ARG B O 1
ATOM 1374 N N . ARG B 1 93 ? 1.219 28.752 24.823 1.00 39.25 705 ARG B N 1
ATOM 1375 C CA . ARG B 1 93 ? 1.224 30.114 24.317 1.00 36.67 705 ARG B CA 1
ATOM 1376 C C . ARG B 1 93 ? 2.260 30.339 23.228 1.00 40.58 705 ARG B C 1
ATOM 1377 O O . ARG B 1 93 ? 2.024 31.163 22.337 1.00 38.05 705 ARG B O 1
ATOM 1385 N N . THR B 1 94 ? 3.383 29.616 23.252 1.00 44.13 706 THR B N 1
ATOM 1386 C CA . THR B 1 94 ? 4.431 29.843 22.260 1.00 41.93 706 THR B CA 1
ATOM 1387 C C . THR B 1 94 ? 3.932 29.506 20.859 1.00 37.24 706 THR B C 1
ATOM 1388 O O . THR B 1 94 ? 3.117 28.602 20.658 1.00 39.25 706 THR B O 1
ATOM 1392 N N . LEU B 1 95 ? 4.457 30.233 19.883 1.00 37.58 707 LEU B N 1
ATOM 1393 C CA . LEU B 1 95 ? 4.191 29.990 18.473 1.00 36.38 707 LEU B CA 1
ATOM 1394 C C . LEU B 1 95 ? 5.422 29.476 17.742 1.00 39.71 707 LEU B C 1
ATOM 1395 O O . LEU B 1 95 ? 5.408 29.397 16.508 1.00 35.69 707 LEU B O 1
ATOM 1400 N N . LEU B 1 96 ? 6.479 29.126 18.479 1.00 38.19 708 LEU B N 1
ATOM 1401 C CA . LEU B 1 96 ? 7.708 28.654 17.867 1.00 38.11 708 LEU B CA 1
ATOM 1402 C C . LEU B 1 96 ? 7.503 27.300 17.198 1.00 39.81 708 LEU B C 1
ATOM 1403 O O . LEU B 1 96 ? 6.732 26.462 17.681 1.00 46.78 708 LEU B O 1
ATOM 1408 N N . PRO B 1 97 ? 8.211 27.047 16.102 1.00 44.01 709 PRO B N 1
ATOM 1409 C CA . PRO B 1 97 ? 8.264 25.686 15.556 1.00 44.43 709 PRO B CA 1
ATOM 1410 C C . PRO B 1 97 ? 8.948 24.715 16.511 1.00 43.05 709 PRO B C 1
ATOM 1411 O O . PRO B 1 97 ? 9.658 25.103 17.436 1.00 40.15 709 PRO B O 1
ATOM 1415 N N . GLU B 1 98 ? 8.717 23.425 16.279 1.00 45.72 710 GLU B N 1
ATOM 1416 C CA . GLU B 1 98 ? 9.454 22.413 17.025 1.00 53.78 710 GLU B CA 1
ATOM 1417 C C . GLU B 1 98 ? 10.940 22.512 16.710 1.00 51.00 710 GLU B C 1
ATOM 1418 O O . GLU B 1 98 ? 11.783 22.431 17.607 1.00 51.55 710 GLU B O 1
ATOM 1424 N N . THR B 1 99 ? 11.274 22.754 15.446 1.00 48.11 711 THR B N 1
ATOM 1425 C CA . THR B 1 99 ? 12.655 22.831 15.023 1.00 46.97 711 THR B CA 1
ATOM 1426 C C . THR B 1 99 ? 12.870 23.985 14.070 1.00 47.50 711 THR B C 1
ATOM 1427 O O . THR B 1 99 ? 12.068 24.213 13.161 1.00 48.74 711 THR B O 1
ATOM 1431 N N . ALA B 1 100 ? 13.971 24.689 14.284 1.00 45.73 712 ALA B N 1
ATOM 1432 C CA . ALA B 1 100 ? 14.527 25.618 13.322 1.00 48.75 712 ALA B CA 1
ATOM 1433 C C . ALA B 1 100 ? 15.909 25.101 12.934 1.00 60.58 712 ALA B C 1
ATOM 1434 O O . ALA B 1 100 ? 16.632 24.499 13.745 1.00 67.16 712 ALA B O 1
ATOM 1436 N N . GLY B 1 101 ? 16.271 25.323 11.681 1.00 55.64 713 GLY B N 1
ATOM 1437 C CA . GLY B 1 101 ? 17.436 24.659 11.146 1.00 62.53 713 GLY B CA 1
ATOM 1438 C C . GLY B 1 101 ? 18.723 25.342 11.541 1.00 58.50 713 GLY B C 1
ATOM 1439 O O . GLY B 1 101 ? 19.726 25.227 10.835 1.00 63.63 713 GLY B O 1
ATOM 1440 N N . ASN B 1 102 ? 18.698 26.070 12.655 1.00 54.50 714 ASN B N 1
ATOM 1441 C CA . ASN B 1 102 ? 19.902 26.676 13.190 1.00 49.33 714 ASN B CA 1
ATOM 1442 C C . ASN B 1 102 ? 20.692 25.606 13.924 1.00 48.96 714 ASN B C 1
ATOM 1443 O O . ASN B 1 102 ? 20.130 24.831 14.710 1.00 50.56 714 ASN B O 1
ATOM 1448 N N . HIS B 1 103 ? 21.990 25.552 13.646 1.00 47.71 715 HIS B N 1
ATOM 1449 C CA . HIS B 1 103 ? 22.848 24.499 14.169 1.00 50.72 715 HIS B CA 1
ATOM 1450 C C . HIS B 1 103 ? 24.281 24.862 13.817 1.00 47.37 715 HIS B C 1
ATOM 1451 O O . HIS B 1 103 ? 24.533 25.719 12.966 1.00 43.25 715 HIS B O 1
ATOM 1458 N N . VAL B 1 104 ? 25.215 24.167 14.457 1.00 45.63 716 VAL B N 1
ATOM 1459 C CA . VAL B 1 104 ? 26.632 24.272 14.144 1.00 47.11 716 VAL B CA 1
ATOM 1460 C C . VAL B 1 104 ? 27.179 22.882 13.832 1.00 49.64 716 VAL B C 1
ATOM 1461 O O . VAL B 1 104 ? 26.907 21.914 14.550 1.00 48.48 716 VAL B O 1
ATOM 1465 N N . THR B 1 105 ? 27.968 22.800 12.787 1.00 57.91 717 THR B N 1
ATOM 1466 C CA . THR B 1 105 ? 28.621 21.578 12.337 1.00 55.60 717 THR B CA 1
ATOM 1467 C C . THR B 1 105 ? 30.089 21.563 12.754 1.00 60.83 717 THR B C 1
ATOM 1468 O O . THR B 1 105 ? 30.823 22.530 12.467 1.00 62.00 717 THR B O 1
ATOM 1472 N N . PRO B 1 106 ? 30.566 20.495 13.392 1.00 60.72 718 PRO B N 1
ATOM 1473 C CA . PRO B 1 106 ? 31.989 20.422 13.781 1.00 58.54 718 PRO B CA 1
ATOM 1474 C C . PRO B 1 106 ? 32.880 20.080 12.601 1.00 60.03 718 PRO B C 1
ATOM 1475 O O . PRO B 1 106 ? 32.384 19.791 11.499 1.00 63.73 718 PRO B O 1
ATOM 1479 N N . PRO B 1 107 ? 34.199 20.072 12.804 1.00 61.19 719 PRO B N 1
ATOM 1480 C CA . PRO B 1 107 ? 35.143 19.816 11.703 1.00 63.01 719 PRO B CA 1
ATOM 1481 C C . PRO B 1 107 ? 35.235 18.352 11.281 1.00 58.28 719 PRO B C 1
ATOM 1482 O O . PRO B 1 107 ? 34.793 17.439 11.976 1.00 66.13 719 PRO B O 1
ATOM 1486 N N . GLU B 1 108 ? 35.846 18.149 10.110 1.00 72.02 720 GLU B N 1
ATOM 1487 C CA . GLU B 1 108 ? 36.199 16.807 9.621 1.00 72.66 720 GLU B CA 1
ATOM 1488 C C . GLU B 1 108 ? 37.377 16.237 10.411 1.00 68.85 720 GLU B C 1
ATOM 1489 O O . GLU B 1 108 ? 37.210 15.317 11.215 1.00 68.13 720 GLU B O 1
ATOM 1491 N N . ASN B 1 118 ? 31.576 6.581 21.825 1.00 67.81 730 ASN B N 1
ATOM 1492 C CA . ASN B 1 118 ? 32.572 7.292 21.028 1.00 78.93 730 ASN B CA 1
ATOM 1493 C C . ASN B 1 118 ? 32.063 8.698 20.666 1.00 87.63 730 ASN B C 1
ATOM 1494 O O . ASN B 1 118 ? 32.771 9.703 20.814 1.00 79.97 730 ASN B O 1
ATOM 1496 N N . SER B 1 119 ? 30.822 8.766 20.191 1.00 80.18 731 SER B N 1
ATOM 1497 C CA . SER B 1 119 ? 30.262 10.037 19.746 1.00 75.02 731 SER B CA 1
ATOM 1498 C C . SER B 1 119 ? 29.739 10.878 20.906 1.00 74.77 731 SER B C 1
ATOM 1499 O O . SER B 1 119 ? 29.580 12.101 20.758 1.00 61.24 731 SER B O 1
ATOM 1502 N N . LEU B 1 120 ? 29.501 10.252 22.062 1.00 70.90 732 LEU B N 1
ATOM 1503 C CA . LEU B 1 120 ? 29.039 10.974 23.243 1.00 61.12 732 LEU B CA 1
ATOM 1504 C C . LEU B 1 120 ? 30.049 12.012 23.704 1.00 58.79 732 LEU B C 1
ATOM 1505 O O . LEU B 1 120 ? 29.674 13.039 24.285 1.00 55.48 732 LEU B O 1
ATOM 1510 N N . TRP B 1 121 ? 31.330 11.731 23.508 1.00 50.19 733 TRP B N 1
ATOM 1511 C CA . TRP B 1 121 ? 32.406 12.528 24.067 1.00 50.33 733 TRP B CA 1
ATOM 1512 C C . TRP B 1 121 ? 32.888 13.594 23.106 1.00 44.88 733 TRP B C 1
ATOM 1513 O O . TRP B 1 121 ? 33.793 14.352 23.451 1.00 42.63 733 TRP B O 1
ATOM 1524 N N . MET B 1 122 ? 32.289 13.692 21.929 1.00 47.97 734 MET B N 1
ATOM 1525 C CA . MET B 1 122 ? 32.646 14.756 21.016 1.00 49.27 734 MET B CA 1
ATOM 1526 C C . MET B 1 122 ? 31.790 15.989 21.277 1.00 45.38 734 MET B C 1
ATOM 1527 O O . MET B 1 122 ? 30.775 15.959 21.971 1.00 48.33 734 MET B O 1
ATOM 1532 N N . THR B 1 123 ? 32.218 17.074 20.684 1.00 46.03 735 THR B N 1
ATOM 1533 C CA . THR B 1 123 ? 31.704 18.406 20.850 1.00 48.29 735 THR B CA 1
ATOM 1534 C C . THR B 1 123 ? 31.232 18.931 19.504 1.00 46.43 735 THR B C 1
ATOM 1535 O O . THR B 1 123 ? 31.779 18.549 18.469 1.00 57.59 735 THR B O 1
ATOM 1539 N N . PRO B 1 124 ? 30.230 19.810 19.475 1.00 46.56 736 PRO B N 1
ATOM 1540 C CA . PRO B 1 124 ? 29.783 20.365 18.185 1.00 44.98 736 PRO B CA 1
ATOM 1541 C C . PRO B 1 124 ? 30.753 21.356 17.541 1.00 50.31 736 PRO B C 1
ATOM 1542 O O . PRO B 1 124 ? 30.545 21.718 16.374 1.00 49.44 736 PRO B O 1
ATOM 1546 N N . VAL B 1 125 ? 31.791 21.805 18.250 1.00 47.50 737 VAL B N 1
ATOM 1547 C CA . VAL B 1 125 ? 32.727 22.810 17.757 1.00 47.70 737 VAL B CA 1
ATOM 1548 C C . VAL B 1 125 ? 34.157 22.305 17.693 1.00 46.28 737 VAL B C 1
ATOM 1549 O O . VAL B 1 125 ? 35.048 23.065 17.309 1.00 43.28 737 VAL B O 1
ATOM 1553 N N . GLY B 1 126 ? 34.413 21.067 18.075 1.00 50.25 738 GLY B N 1
ATOM 1554 C CA . GLY B 1 126 ? 35.777 20.589 18.193 1.00 57.16 738 GLY B CA 1
ATOM 1555 C C . GLY B 1 126 ? 36.317 20.687 19.606 1.00 50.45 738 GLY B C 1
ATOM 1556 O O . GLY B 1 126 ? 35.571 20.769 20.587 1.00 46.84 738 GLY B O 1
ATOM 1557 N N . ASN B 1 127 ? 37.653 20.672 19.706 1.00 47.05 739 ASN B N 1
ATOM 1558 C CA . ASN B 1 127 ? 38.298 20.582 21.015 1.00 47.30 739 ASN B CA 1
ATOM 1559 C C . ASN B 1 127 ? 37.921 21.779 21.880 1.00 48.61 739 ASN B C 1
ATOM 1560 O O . ASN B 1 127 ? 37.965 22.934 21.432 1.00 39.50 739 ASN B O 1
ATOM 1565 N N . MET B 1 128 ? 37.534 21.485 23.123 1.00 50.10 740 MET B N 1
ATOM 1566 C CA . MET B 1 128 ? 37.228 22.484 24.134 1.00 46.64 740 MET B CA 1
ATOM 1567 C C . MET B 1 128 ? 37.908 22.089 25.434 1.00 40.43 740 MET B C 1
ATOM 1568 O O . MET B 1 128 ? 38.085 20.901 25.730 1.00 43.96 740 MET B O 1
ATOM 1573 N N . LEU B 1 129 ? 38.285 23.096 26.212 1.00 40.71 741 LEU B N 1
ATOM 1574 C CA . LEU B 1 129 ? 38.992 22.882 27.468 1.00 38.30 741 LEU B CA 1
ATOM 1575 C C . LEU B 1 129 ? 38.366 23.737 28.558 1.00 35.67 741 LEU B C 1
ATOM 1576 O O . LEU B 1 129 ? 37.982 24.883 28.320 1.00 35.02 741 LEU B O 1
ATOM 1581 N N . PHE B 1 130 ? 38.258 23.178 29.749 1.00 31.95 742 PHE B N 1
ATOM 1582 C CA . PHE B 1 130 ? 37.833 23.965 30.889 1.00 33.47 742 PHE B CA 1
ATOM 1583 C C . PHE B 1 130 ? 38.989 24.834 31.364 1.00 39.15 742 PHE B C 1
ATOM 1584 O O . PHE B 1 130 ? 40.090 24.334 31.609 1.00 40.47 742 PHE B O 1
ATOM 1592 N N . ASP B 1 131 ? 38.735 26.133 31.498 1.00 34.05 743 ASP B N 1
ATOM 1593 C CA . ASP B 1 131 ? 39.737 27.048 32.010 1.00 36.65 743 ASP B CA 1
ATOM 1594 C C . ASP B 1 131 ? 39.086 28.265 32.643 1.00 37.99 743 ASP B C 1
ATOM 1595 O O . ASP B 1 131 ? 38.213 28.888 32.032 1.00 40.39 743 ASP B O 1
ATOM 1600 N N . GLN B 1 132 ? 39.532 28.606 33.852 1.00 36.96 744 GLN B N 1
ATOM 1601 C CA . GLN B 1 132 ? 39.233 29.895 34.475 1.00 46.58 744 GLN B CA 1
ATOM 1602 C C . GLN B 1 132 ? 37.723 30.129 34.520 1.00 48.28 744 GLN B C 1
ATOM 1603 O O . GLN B 1 132 ? 37.200 31.190 34.143 1.00 44.69 744 GLN B O 1
ATOM 1609 N N . GLY B 1 133 ? 37.022 29.095 34.971 1.00 37.77 745 GLY B N 1
ATOM 1610 C CA . GLY B 1 133 ? 35.605 29.163 35.190 1.00 34.33 745 GLY B CA 1
ATOM 1611 C C . GLY B 1 133 ? 34.765 29.040 33.947 1.00 40.06 745 GLY B C 1
ATOM 1612 O O . GLY B 1 133 ? 33.526 29.068 34.054 1.00 47.32 745 GLY B O 1
ATOM 1613 N N . THR B 1 134 ? 35.375 28.905 32.778 1.00 35.69 746 THR B N 1
ATOM 1614 C CA . THR B 1 134 ? 34.608 28.847 31.540 1.00 40.19 746 THR B CA 1
ATOM 1615 C C . THR B 1 134 ? 35.218 27.761 30.656 1.00 39.38 746 THR B C 1
ATOM 1616 O O . THR B 1 134 ? 35.942 26.878 31.129 1.00 36.53 746 THR B O 1
ATOM 1620 N N . LEU B 1 135 ? 34.885 27.799 29.370 1.00 37.44 747 LEU B N 1
ATOM 1621 C CA . LEU B 1 135 ? 35.409 26.895 28.365 1.00 35.57 747 LEU B CA 1
ATOM 1622 C C . LEU B 1 135 ? 36.038 27.692 27.237 1.00 32.57 747 LEU B C 1
ATOM 1623 O O . LEU B 1 135 ? 35.493 28.711 26.806 1.00 35.10 747 LEU B O 1
ATOM 1628 N N . VAL B 1 136 ? 37.154 27.207 26.724 1.00 36.38 748 VAL B N 1
ATOM 1629 C CA . VAL B 1 136 ? 37.777 27.799 25.548 1.00 43.58 748 VAL B CA 1
ATOM 1630 C C . VAL B 1 136 ? 38.012 26.702 24.522 1.00 41.38 748 VAL B C 1
ATOM 1631 O O . VAL B 1 136 ? 38.414 25.587 24.869 1.00 38.30 748 VAL B O 1
ATOM 1635 N N . GLY B 1 137 ? 37.724 27.011 23.261 1.00 41.59 749 GLY B N 1
ATOM 1636 C CA . GLY B 1 137 ? 37.892 26.070 22.177 1.00 43.85 749 GLY B CA 1
ATOM 1637 C C . GLY B 1 137 ? 39.035 26.490 21.271 1.00 44.90 749 GLY B C 1
ATOM 1638 O O . GLY B 1 137 ? 39.528 27.617 21.325 1.00 49.49 749 GLY B O 1
ATOM 1639 N N . ALA B 1 138 ? 39.446 25.548 20.424 1.00 49.18 750 ALA B N 1
ATOM 1640 C CA . ALA B 1 138 ? 40.644 25.706 19.610 1.00 50.58 750 ALA B CA 1
ATOM 1641 C C . ALA B 1 138 ? 40.380 26.406 18.297 1.00 53.64 750 ALA B C 1
ATOM 1642 O O . ALA B 1 138 ? 41.329 26.684 17.557 1.00 61.19 750 ALA B O 1
ATOM 1644 N N . LEU B 1 139 ? 39.129 26.670 17.977 1.00 46.38 751 LEU B N 1
ATOM 1645 C CA . LEU B 1 139 ? 38.780 27.251 16.700 1.00 47.52 751 LEU B CA 1
ATOM 1646 C C . LEU B 1 139 ? 38.015 28.536 16.937 1.00 53.90 751 LEU B C 1
ATOM 1647 O O . LEU B 1 139 ? 37.466 28.760 18.018 1.00 62.22 751 LEU B O 1
ATOM 1652 N N . ASP B 1 140 ? 38.008 29.397 15.926 1.00 63.17 752 ASP B N 1
ATOM 1653 C CA . ASP B 1 140 ? 37.085 30.520 15.933 1.00 60.88 752 ASP B CA 1
ATOM 1654 C C . ASP B 1 140 ? 35.736 29.972 15.508 1.00 56.81 752 ASP B C 1
ATOM 1655 O O . ASP B 1 140 ? 35.623 29.363 14.441 1.00 60.35 752 ASP B O 1
ATOM 1660 N N . PHE B 1 141 ? 34.729 30.144 16.362 1.00 56.93 753 PHE B N 1
ATOM 1661 C CA . PHE B 1 141 ? 33.396 29.674 16.014 1.00 54.69 753 PHE B CA 1
ATOM 1662 C C . PHE B 1 141 ? 33.030 30.080 14.592 1.00 55.80 753 PHE B C 1
ATOM 1663 O O . PHE B 1 141 ? 32.501 29.268 13.826 1.00 54.12 753 PHE B O 1
ATOM 1671 N N . ARG B 1 142 ? 33.331 31.327 14.210 1.00 54.70 754 ARG B N 1
ATOM 1672 C CA . ARG B 1 142 ? 32.909 31.823 12.904 1.00 60.05 754 ARG B CA 1
ATOM 1673 C C . ARG B 1 142 ? 33.483 30.994 11.756 1.00 57.13 754 ARG B C 1
ATOM 1674 O O . ARG B 1 142 ? 32.936 31.026 10.651 1.00 61.57 754 ARG B O 1
ATOM 1677 N N . SER B 1 143 ? 34.551 30.232 11.993 1.00 52.90 755 SER B N 1
ATOM 1678 C CA . SER B 1 143 ? 35.176 29.448 10.936 1.00 50.46 755 SER B CA 1
ATOM 1679 C C . SER B 1 143 ? 34.459 28.134 10.650 1.00 60.48 7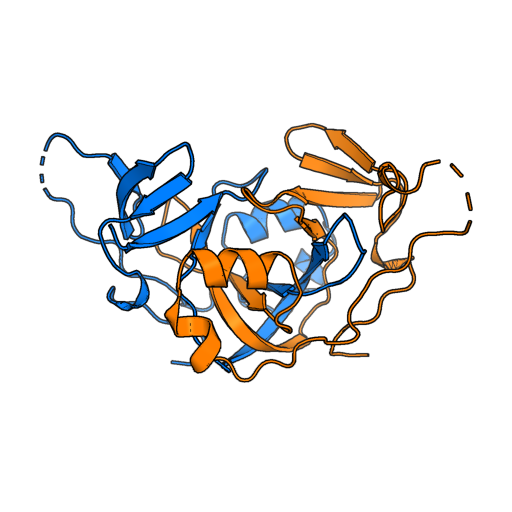55 SER B C 1
ATOM 1680 O O . SER B 1 143 ? 34.784 27.465 9.661 1.00 61.60 755 SER B O 1
ATOM 1683 N N . LEU B 1 144 ? 33.522 27.732 11.491 1.00 50.41 756 LEU B N 1
ATOM 1684 C CA . LEU B 1 144 ? 32.824 26.475 11.292 1.00 50.85 756 LEU B CA 1
ATOM 1685 C C . LEU B 1 144 ? 31.571 26.679 10.449 1.00 52.35 756 LEU B C 1
ATOM 1686 O O . LEU B 1 144 ? 31.099 27.800 10.251 1.00 54.25 756 LEU B O 1
ATOM 1691 N N . ARG B 1 145 ? 31.004 25.571 9.980 1.00 51.27 757 ARG B N 1
ATOM 1692 C CA . ARG B 1 145 ? 29.751 25.645 9.246 1.00 44.79 757 ARG B CA 1
ATOM 1693 C C . ARG B 1 145 ? 28.619 25.839 10.254 1.00 56.28 757 ARG B C 1
ATOM 1694 O O . ARG B 1 145 ? 28.407 24.994 11.138 1.00 52.70 757 ARG B O 1
ATOM 1696 N N . SER B 1 146 ? 27.921 26.973 10.143 1.00 44.50 758 SER B N 1
ATOM 1697 C CA . SER B 1 146 ? 26.828 27.324 11.039 1.00 44.85 758 SER B CA 1
ATOM 1698 C C . SER B 1 146 ? 25.700 27.966 10.245 1.00 46.24 758 SER B C 1
ATOM 1699 O O . SER B 1 146 ? 25.949 28.838 9.405 1.00 44.44 758 SER B O 1
ATOM 1702 N N . ARG B 1 147 ? 24.469 27.528 10.512 1.00 48.03 759 ARG B N 1
ATOM 1703 C CA . ARG B 1 147 ? 23.262 28.147 9.986 1.00 48.35 759 ARG B CA 1
ATOM 1704 C C . ARG B 1 147 ? 22.566 28.889 11.114 1.00 51.06 759 ARG B C 1
ATOM 1705 O O . ARG B 1 147 ? 22.458 28.381 12.236 1.00 50.53 759 ARG B O 1
ATOM 1707 N N . HIS B 1 148 ? 22.087 30.078 10.802 1.00 52.52 760 HIS B N 1
ATOM 1708 C CA . HIS B 1 148 ? 21.421 30.955 11.748 1.00 49.58 760 HIS B CA 1
ATOM 1709 C C . HIS B 1 148 ? 20.177 31.523 11.084 1.00 55.12 760 HIS B C 1
ATOM 1710 O O . HIS B 1 148 ? 20.019 31.422 9.860 1.00 53.81 760 HIS B O 1
ATOM 1717 N N . PRO B 1 149 ? 19.279 32.132 11.860 1.00 49.61 761 PRO B N 1
ATOM 1718 C CA . PRO B 1 149 ? 18.069 32.718 11.263 1.00 49.06 761 PRO B CA 1
ATOM 1719 C C . PRO B 1 149 ? 18.353 33.733 10.164 1.00 51.61 761 PRO B C 1
ATOM 1720 O O . PRO B 1 149 ? 17.520 33.894 9.259 1.00 49.62 761 PRO B O 1
ATOM 1724 N N . TRP B 1 150 ? 19.510 34.404 10.202 1.00 48.09 762 TRP B N 1
ATOM 1725 C CA . TRP B 1 150 ? 19.907 35.378 9.194 1.00 53.19 762 TRP B CA 1
ATOM 1726 C C . TRP B 1 150 ? 20.652 34.746 8.017 1.00 58.51 762 TRP B C 1
ATOM 1727 O O . TRP B 1 150 ? 21.317 35.461 7.264 1.00 64.05 762 TRP B O 1
ATOM 1738 N N . SER B 1 151 ? 20.542 33.437 7.835 1.00 60.48 763 SER B N 1
ATOM 1739 C CA . SER B 1 151 ? 21.169 32.765 6.709 1.00 63.01 763 SER B CA 1
ATOM 1740 C C . SER B 1 151 ? 20.184 32.694 5.550 1.00 62.71 763 SER B C 1
ATOM 1741 O O . SER B 1 151 ? 20.329 33.404 4.564 1.00 73.24 763 SER B O 1
#

Nearest PDB structures (foldseek):
  8ua5-assembly1_B-2  TM=1.009E+00  e=2.594E-21  Human alphaherpesvirus 1
  8ua2-assembly1_B-2  TM=1.006E+00  e=1.172E-18  Human alphaherpesvirus 1
  8ua5-assembly1_A-2  TM=9.400E-01  e=9.344E-18  Human alphaherpesvirus 1
  8ua2-assembly1_A-2  TM=9.371E-01  e=1.111E-17  Human alphaherpesvirus 1
  8ua5-assembly1_A-2  TM=1.008E+00  e=1.776E-22  Human alphaherpesvirus 1

Secondary structure (DSSP, 8-state):
---EEEEETTTTEEEE---EEEEEEEEEEEEEEETTT-BEEEEEEE-SS-SHHHHHHHHH-TTHHHH----S----EEPPPPP-----EETTTEEEEEETTEEEESS-GGGS-EE-TT-/--EEEEEBTTSSEEEE---EEEEEEEEEEEEEEETTEEEEEEEEEE--SSSHHHHHHHHH-TTHHHH----S----EEE----GGG--TTS-EEEETTEEEESS-GGGSEEE-TT-

Sequence (235 aa):
GLTRYLPISGVSSVVALSPYVNKTITGDCLPILDMETGNIGAYVVLVDQTGNMATRLRAAVPGWSRRTLLPETAGNHVTPPEYPWNSLWMTPVGNMLFDQGTLVGALDFRSLRSRHPWSGLTRYLPISGVSSVVALSPYVNKTITGDCLPILDMETGNIGAYVVLVDQTGNMATRLRAAVPGWSRRTLLPETAGNHVTPPENSLWMTPVGNMLFDQGTLVGALDFRSLRSRHPWS

Radius of gyration: 17.0 Å; Cα contacts (8 Å, |Δi|>4): 600; chains: 2; bounding box: 42×45×52 Å

Solvent-accessible surface area: 10866 Å² total; per-residue (Å²): 77,106,7,64,2,4,55,5,36,34,25,49,3,2,0,0,3,5,24,38,18,79,65,78,5,64,0,1,0,0,0,0,0,3,49,108,94,1,30,0,3,0,0,0,0,3,10,4,35,49,28,42,8,1,81,59,0,83,82,30,34,112,40,4,57,96,80,15,131,24,66,127,82,48,20,10,49,1,70,60,30,164,166,89,249,146,53,83,73,8,38,0,4,1,62,19,88,135,73,111,58,39,20,4,1,51,70,52,0,56,86,27,72,35,120,9,63,65,101,93,121,4,55,2,0,36,4,53,62,28,66,2,5,0,0,4,6,26,36,41,71,66,79,7,70,1,1,0,0,0,6,0,12,63,111,46,4,81,2,12,4,0,0,0,0,11,2,26,77,1,25,3,2,72,45,0,80,84,17,42,112,42,4,48,222,152,12,132,21,71,113,92,25,57,10,77,5,58,61,71,157,124,83,156,216,132,26,9,4,19,124,43,120,162,50,153,65,2,9,23,4,55,61,57,0,74,85,22,64,34,31,11,64,69,111

Foldseek 3Di:
DDWWWADDPPFRDTDIPQDDPDDDDDADWAFDADVVPRDGPDIDGDQAQDDRVNVVVCVVPVCCVVVTPHHNDDDWAFQFDDDDPDADADGRQGGWDADVRIIDGPDRSVPTDTDDPVD/DAWWWADDPPFPDTDIPADDPDDDDDADWAFDQDPPDRDTDDIDGDQACCHRVNVVVCVVPVPVVVVTPHHNDDPWAWDDPPVVVPADRDGDWDDDDNTIDGDDRSVPTDTDDPVD